Protein AF-A0A2Z6NQW3-F1 (afdb_monomer_lite)

pLDDT: mean 78.88, std 21.69, range [36.53, 98.81]

Radius of gyration: 33.3 Å; chains: 1; bounding box: 117×79×66 Å

Secondary structure (DSSP, 8-state):
---------------TTSSSSSSSSS-----------------BSS-HHHHHHHHHHHHHHHHHHHHHHHHHHTT--HHHHHHHHHHHHHHHHHHHHHHHHHHHHH-TT--SS--S-HHHHHHHHHHHHHHHHHHHHHHTTTSHHHHHHHHHHHHHHHHHHHHHHHB-GGG------SS-----TTS-HHHHHHHT-TTPPPS----TT---

Structure (mmCIF, N/CA/C/O backbone):
data_AF-A0A2Z6NQW3-F1
#
_entry.id   AF-A0A2Z6NQW3-F1
#
loop_
_atom_site.group_PDB
_atom_site.id
_atom_site.type_symbol
_atom_site.label_atom_id
_atom_site.label_alt_id
_atom_site.label_comp_id
_atom_site.label_asym_id
_atom_site.label_entity_id
_atom_site.label_seq_id
_atom_site.pdbx_PDB_ins_code
_atom_site.Cartn_x
_atom_site.Cartn_y
_atom_site.Cartn_z
_atom_site.occupancy
_atom_site.B_iso_or_equiv
_atom_site.auth_seq_id
_atom_site.auth_comp_id
_atom_site.auth_asym_id
_atom_site.auth_atom_id
_atom_site.pdbx_PDB_model_num
ATOM 1 N N . MET A 1 1 ? 101.338 38.249 -39.109 1.00 39.50 1 MET A N 1
ATOM 2 C CA . MET A 1 1 ? 100.154 39.108 -39.312 1.00 39.50 1 MET A CA 1
ATOM 3 C C . MET A 1 1 ? 99.070 38.614 -38.381 1.00 39.50 1 MET A C 1
ATOM 5 O O . MET A 1 1 ? 98.662 37.468 -38.498 1.00 39.50 1 MET A O 1
ATOM 9 N N . ALA A 1 2 ? 98.713 39.435 -37.397 1.00 37.69 2 ALA A N 1
ATOM 10 C CA . ALA A 1 2 ? 97.566 39.197 -36.535 1.00 37.69 2 ALA A CA 1
ATOM 11 C C . ALA A 1 2 ? 96.282 39.227 -37.370 1.00 37.69 2 ALA A C 1
ATOM 13 O O . ALA A 1 2 ? 96.220 40.013 -38.308 1.00 37.69 2 ALA A O 1
ATOM 14 N N . LEU A 1 3 ? 95.271 38.448 -36.985 1.00 39.16 3 LEU A N 1
ATOM 15 C CA . LEU A 1 3 ? 93.920 38.967 -36.788 1.00 39.16 3 LEU A CA 1
ATOM 16 C C . LEU A 1 3 ? 93.150 38.055 -35.821 1.00 39.16 3 LEU A C 1
ATOM 18 O O . LEU A 1 3 ? 93.345 36.846 -35.751 1.00 39.16 3 LEU A O 1
ATOM 22 N N . TYR A 1 4 ? 92.357 38.737 -35.013 1.00 37.25 4 TYR A N 1
ATOM 23 C CA . TYR A 1 4 ? 91.774 38.387 -33.726 1.00 37.25 4 TYR A CA 1
ATOM 24 C C . TYR A 1 4 ? 90.307 37.962 -33.881 1.00 37.25 4 TYR A C 1
ATOM 26 O O . TYR A 1 4 ? 89.645 38.478 -34.779 1.00 37.25 4 TYR A O 1
ATOM 34 N N . SER A 1 5 ? 89.803 37.149 -32.938 1.00 37.06 5 SER A N 1
ATOM 35 C CA . SER A 1 5 ? 88.387 36.952 -32.519 1.00 37.06 5 SER A CA 1
ATOM 36 C C . SER A 1 5 ? 87.939 35.493 -32.587 1.00 37.06 5 SER A C 1
ATOM 38 O O . SER A 1 5 ? 88.302 34.784 -33.511 1.00 37.06 5 SER A O 1
ATOM 40 N N . LYS A 1 6 ? 87.059 34.975 -31.729 1.00 42.41 6 LYS A N 1
ATOM 41 C CA . LYS A 1 6 ? 86.451 35.393 -30.454 1.00 42.41 6 LYS A CA 1
ATOM 42 C C . LYS A 1 6 ? 85.709 34.140 -29.957 1.00 42.41 6 LYS A C 1
ATOM 44 O O . LYS A 1 6 ? 85.316 33.290 -30.752 1.00 42.41 6 LYS A O 1
ATOM 49 N N . THR A 1 7 ? 85.579 34.003 -28.648 1.00 44.12 7 THR A N 1
ATOM 50 C CA . THR A 1 7 ? 85.012 32.849 -27.943 1.00 44.12 7 THR A CA 1
ATOM 51 C C . THR A 1 7 ? 83.519 32.597 -28.208 1.00 44.12 7 THR A C 1
ATOM 53 O O . THR A 1 7 ? 82.749 33.508 -28.507 1.00 44.12 7 THR A O 1
ATOM 56 N N . GLN A 1 8 ? 83.159 31.316 -28.065 1.00 44.66 8 GLN A N 1
ATOM 57 C CA . GLN A 1 8 ? 81.844 30.665 -28.174 1.00 44.66 8 GLN A CA 1
ATOM 58 C C . GLN A 1 8 ? 80.723 31.289 -27.323 1.00 44.66 8 GLN A C 1
ATOM 60 O O . GLN A 1 8 ? 80.970 31.674 -26.178 1.00 44.66 8 GLN A O 1
ATOM 65 N N . PRO A 1 9 ? 79.465 31.170 -27.785 1.00 41.28 9 PRO A N 1
ATOM 66 C CA . PRO A 1 9 ? 78.344 30.874 -26.907 1.00 41.28 9 PRO A CA 1
ATOM 67 C C . PRO A 1 9 ? 77.725 29.497 -27.200 1.00 41.28 9 PRO A C 1
ATOM 69 O O . PRO A 1 9 ? 77.397 29.130 -28.325 1.00 41.28 9 PRO A O 1
ATOM 72 N N . TYR A 1 10 ? 77.544 28.765 -26.109 1.00 43.66 10 TYR A N 1
ATOM 73 C CA . TYR A 1 10 ? 76.814 27.516 -25.959 1.00 43.66 10 TYR A CA 1
ATOM 74 C C . TYR A 1 10 ? 75.351 27.632 -26.403 1.00 43.66 10 TYR A C 1
ATOM 76 O O . TYR A 1 10 ? 74.613 28.474 -25.895 1.00 43.66 10 TYR A O 1
ATOM 84 N N . THR A 1 11 ? 74.901 26.718 -27.264 1.00 39.41 11 THR A N 1
ATOM 85 C CA . THR A 1 11 ? 73.477 26.390 -27.419 1.00 39.41 11 THR A CA 1
ATOM 86 C C . THR A 1 11 ? 73.321 24.870 -27.480 1.00 39.41 11 THR A C 1
ATOM 88 O O . THR A 1 11 ? 73.807 24.205 -28.390 1.00 39.41 11 THR A O 1
ATOM 91 N N . LYS A 1 12 ? 72.678 24.288 -26.461 1.00 48.16 12 LYS A N 1
ATOM 92 C CA . LYS A 1 12 ? 72.208 22.899 -26.496 1.00 48.16 12 LYS A CA 1
ATOM 93 C C . LYS A 1 12 ? 70.953 22.848 -27.358 1.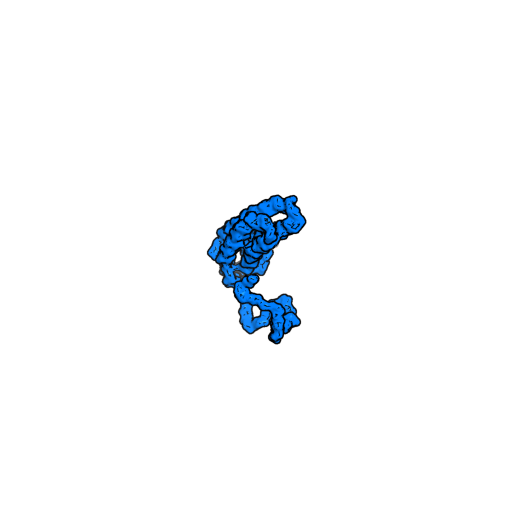00 48.16 12 LYS A C 1
ATOM 95 O O . LYS A 1 12 ? 69.878 23.228 -26.901 1.00 48.16 12 LYS A O 1
ATOM 100 N N . THR A 1 13 ? 71.072 22.353 -28.581 1.00 43.12 13 THR A N 1
ATOM 101 C CA . THR A 1 13 ? 69.914 21.970 -29.391 1.00 43.12 13 THR A CA 1
ATOM 102 C C . THR A 1 13 ? 69.449 20.591 -28.921 1.00 43.12 13 THR A C 1
ATOM 104 O O . THR A 1 13 ? 69.896 19.560 -29.414 1.00 43.12 13 THR A O 1
ATOM 107 N N . LEU A 1 14 ? 68.599 20.570 -27.892 1.00 46.56 14 LEU A N 1
ATOM 108 C CA . LEU A 1 14 ? 67.844 19.384 -27.498 1.00 46.56 14 LEU A CA 1
ATOM 109 C C . LEU A 1 14 ? 66.765 19.178 -28.566 1.00 46.56 14 LEU A C 1
ATOM 111 O O . LEU A 1 14 ? 65.806 19.941 -28.637 1.00 46.56 14 LEU A O 1
ATOM 115 N N . THR A 1 15 ? 66.961 18.212 -29.457 1.00 42.28 15 THR A N 1
ATOM 116 C CA . THR A 1 15 ? 66.017 17.901 -30.533 1.00 42.28 15 THR A CA 1
ATOM 117 C C . THR A 1 15 ? 64.736 17.297 -29.952 1.00 42.28 15 THR A C 1
ATOM 119 O O . THR A 1 15 ? 64.654 16.122 -29.607 1.00 42.28 15 THR A O 1
ATOM 122 N N . ILE A 1 16 ? 63.723 18.157 -29.830 1.00 54.91 16 ILE A N 1
ATOM 123 C CA . ILE A 1 16 ? 62.328 17.873 -29.471 1.00 54.91 16 ILE A CA 1
ATOM 124 C C . ILE A 1 16 ? 61.658 17.157 -30.654 1.00 54.91 16 ILE A C 1
ATOM 126 O O . ILE A 1 16 ? 60.849 17.733 -31.373 1.00 54.91 16 ILE A O 1
ATOM 130 N N . THR A 1 17 ? 62.035 15.909 -30.925 1.00 46.34 17 THR A N 1
ATOM 131 C CA . THR A 1 17 ? 61.397 15.117 -31.997 1.00 46.34 17 THR A CA 1
ATOM 132 C C . THR A 1 17 ? 61.027 13.695 -31.592 1.00 46.34 17 THR A C 1
ATOM 134 O O . THR A 1 17 ? 60.381 12.999 -32.366 1.00 46.34 17 THR A O 1
ATOM 137 N N . THR A 1 18 ? 61.316 13.271 -30.359 1.00 47.34 18 THR A N 1
ATOM 138 C CA . THR A 1 18 ? 60.978 11.918 -29.876 1.00 47.34 18 THR A CA 1
ATOM 139 C C . THR A 1 18 ? 59.827 11.858 -28.868 1.00 47.34 18 THR A C 1
ATOM 141 O O . THR A 1 18 ? 59.378 10.764 -28.546 1.00 47.34 18 THR A O 1
ATOM 144 N N . PHE A 1 19 ? 59.270 12.991 -28.421 1.00 47.38 19 PHE A N 1
ATOM 145 C CA . PHE A 1 19 ? 58.151 13.001 -27.458 1.00 47.38 19 PHE A CA 1
ATOM 146 C C . PHE A 1 19 ? 56.749 13.100 -28.083 1.00 47.38 19 PHE A C 1
ATOM 148 O O . PHE A 1 19 ? 55.759 12.838 -27.407 1.00 47.38 19 PHE A O 1
ATOM 155 N N . ILE A 1 20 ? 56.638 13.434 -29.374 1.00 48.94 20 ILE A N 1
ATOM 156 C CA . ILE A 1 20 ? 55.329 13.607 -30.036 1.00 48.94 20 ILE A CA 1
ATOM 157 C C . ILE A 1 20 ? 54.781 12.281 -30.589 1.00 48.94 20 ILE A C 1
ATOM 159 O O . ILE A 1 20 ? 53.571 12.114 -30.700 1.00 48.94 20 ILE A O 1
ATOM 163 N N . PHE A 1 21 ? 55.631 11.282 -30.845 1.00 45.19 21 PHE A N 1
ATOM 164 C CA . PHE A 1 21 ? 55.171 9.993 -31.378 1.00 45.19 21 PHE A CA 1
ATOM 165 C C . PHE A 1 21 ? 54.605 9.038 -30.311 1.00 45.19 21 PHE A C 1
ATOM 167 O O . PHE A 1 21 ? 53.864 8.121 -30.649 1.00 45.19 21 PHE A O 1
ATOM 174 N N . PHE A 1 22 ? 54.893 9.266 -29.023 1.00 44.84 22 PHE A N 1
ATOM 175 C CA . PHE A 1 22 ? 54.338 8.455 -27.929 1.00 44.84 22 PHE A CA 1
ATOM 176 C C . PHE A 1 22 ? 52.964 8.955 -27.443 1.00 44.84 22 PHE A C 1
ATOM 178 O O . PHE A 1 22 ? 52.187 8.183 -26.894 1.00 44.84 22 PHE A O 1
ATOM 185 N N . PHE A 1 23 ? 52.611 10.219 -27.709 1.00 48.16 23 PHE A N 1
ATOM 186 C CA . PHE A 1 23 ? 51.296 10.777 -27.357 1.00 48.16 23 PHE A CA 1
ATOM 187 C C . PHE A 1 23 ? 50.220 10.615 -28.446 1.00 48.16 23 PHE A C 1
ATOM 189 O O . PHE A 1 23 ? 49.051 10.872 -28.181 1.00 48.16 23 PHE A O 1
ATOM 196 N N . LEU A 1 24 ? 50.580 10.137 -29.643 1.00 43.44 24 LEU A N 1
ATOM 197 C CA . LEU A 1 24 ? 49.651 9.894 -30.760 1.00 43.44 24 LEU A CA 1
ATOM 198 C C . LEU A 1 24 ? 49.177 8.432 -30.885 1.00 43.44 24 LEU A C 1
ATOM 200 O O . LEU A 1 24 ? 48.403 8.119 -31.783 1.00 43.44 24 LEU A O 1
ATOM 204 N N . LEU A 1 25 ? 49.592 7.546 -29.972 1.00 43.53 25 LEU A N 1
ATOM 205 C CA . LEU A 1 25 ? 49.109 6.156 -29.880 1.00 43.53 25 LEU A CA 1
ATOM 206 C C . LEU A 1 25 ? 48.152 5.911 -28.696 1.00 43.53 25 LEU A C 1
ATOM 208 O O . LEU A 1 25 ? 47.677 4.794 -28.519 1.00 43.53 25 LEU A O 1
ATOM 212 N N . LEU A 1 26 ? 47.819 6.949 -27.918 1.00 45.12 26 LEU A N 1
ATOM 213 C CA . LEU A 1 26 ? 46.816 6.894 -26.838 1.00 45.12 26 LEU A CA 1
ATOM 214 C C . LEU A 1 26 ? 45.443 7.460 -27.246 1.00 45.12 26 LEU A C 1
ATOM 216 O O . LEU A 1 26 ? 44.551 7.583 -26.412 1.00 45.12 26 LEU A O 1
ATOM 220 N N . THR A 1 27 ? 45.240 7.760 -28.530 1.00 47.19 27 THR A N 1
ATOM 221 C CA . THR A 1 27 ? 43.946 8.177 -29.091 1.00 47.19 27 THR A CA 1
ATOM 222 C C . THR A 1 27 ? 43.501 7.253 -30.225 1.00 47.19 27 THR A C 1
ATOM 224 O O . THR A 1 27 ? 43.091 7.701 -31.292 1.00 47.19 27 THR A O 1
ATOM 227 N N . LEU A 1 28 ? 43.541 5.938 -29.996 1.00 41.50 28 LEU A N 1
ATOM 228 C CA . LEU A 1 28 ? 42.576 5.058 -30.654 1.00 41.50 28 LEU A CA 1
ATOM 229 C C . LEU A 1 28 ? 41.349 4.983 -29.741 1.00 41.50 28 LEU A C 1
ATOM 231 O O . LEU A 1 28 ? 41.500 4.545 -28.598 1.00 41.50 28 LEU A O 1
ATOM 235 N N . PRO A 1 29 ? 40.139 5.358 -30.196 1.00 43.84 29 PRO A N 1
ATOM 236 C CA . PRO A 1 29 ? 38.944 4.914 -29.509 1.00 43.84 29 PRO A CA 1
ATOM 237 C C . PRO A 1 29 ? 38.915 3.396 -29.679 1.00 43.84 29 PRO A C 1
ATOM 239 O O . PRO A 1 29 ? 38.583 2.873 -30.742 1.00 43.84 29 PRO A O 1
ATOM 242 N N . HIS A 1 30 ? 39.329 2.671 -28.643 1.00 36.53 30 HIS A N 1
ATOM 243 C CA . HIS A 1 30 ? 38.947 1.281 -28.510 1.00 36.53 30 HIS A CA 1
ATOM 244 C C . HIS A 1 30 ? 37.438 1.329 -28.297 1.00 36.53 30 HIS A C 1
ATOM 246 O O . HIS A 1 30 ? 36.961 1.590 -27.194 1.00 36.53 30 HIS A O 1
ATOM 252 N N . SER A 1 31 ? 36.679 1.189 -29.382 1.00 44.69 31 SER A N 1
ATOM 253 C CA . SER A 1 31 ? 35.266 0.865 -29.302 1.00 44.69 31 SER A CA 1
ATOM 254 C C . SER A 1 31 ? 35.181 -0.521 -28.677 1.00 44.69 31 SER A C 1
ATOM 256 O O . SER A 1 31 ? 35.042 -1.526 -29.364 1.00 44.69 31 SER A O 1
ATOM 258 N N . THR A 1 32 ? 35.287 -0.587 -27.351 1.00 39.28 32 THR A N 1
ATOM 259 C CA . THR A 1 32 ? 34.602 -1.624 -26.605 1.00 39.28 32 THR A CA 1
ATOM 260 C C . THR A 1 32 ? 33.132 -1.363 -26.871 1.00 39.28 32 THR A C 1
ATOM 262 O O . THR A 1 32 ? 32.502 -0.532 -26.217 1.00 39.28 32 THR A O 1
ATOM 265 N N . SER A 1 33 ? 32.586 -2.035 -27.880 1.00 45.84 33 SER A N 1
ATOM 266 C CA . SER A 1 33 ? 31.170 -2.346 -27.895 1.00 45.84 33 SER A CA 1
ATOM 267 C C . SER A 1 33 ? 30.927 -3.247 -26.687 1.00 45.84 33 SER A C 1
ATOM 269 O O . SER A 1 33 ? 30.849 -4.466 -26.800 1.00 45.84 33 SER A O 1
ATOM 271 N N . ALA A 1 34 ? 30.856 -2.639 -25.504 1.00 40.06 34 ALA A N 1
ATOM 272 C CA . ALA A 1 34 ? 29.947 -3.129 -24.503 1.00 40.06 34 ALA A CA 1
ATOM 273 C C . ALA A 1 34 ? 28.579 -2.911 -25.140 1.00 40.06 34 ALA A C 1
ATOM 275 O O . ALA A 1 34 ? 28.009 -1.825 -25.082 1.00 40.06 34 ALA A O 1
ATOM 276 N N . SER A 1 35 ? 28.095 -3.931 -25.838 1.00 40.09 35 SER A N 1
ATOM 277 C CA . SER A 1 35 ? 26.671 -4.162 -25.946 1.00 40.09 35 SER A CA 1
ATOM 278 C C . SER A 1 35 ? 26.173 -4.343 -24.513 1.00 40.09 35 SER A C 1
ATOM 280 O O . SER A 1 35 ? 26.015 -5.449 -24.012 1.00 40.09 35 SER A O 1
ATOM 282 N N . THR A 1 36 ? 25.985 -3.225 -23.805 1.00 37.84 36 THR A N 1
ATOM 283 C CA . THR A 1 36 ? 24.824 -3.120 -22.942 1.00 37.84 36 THR A CA 1
ATOM 284 C C . THR A 1 36 ? 23.674 -3.293 -23.909 1.00 37.84 36 THR A C 1
ATOM 286 O O . THR A 1 36 ? 23.357 -2.363 -24.655 1.00 37.84 36 THR A O 1
ATOM 289 N N . ASP A 1 37 ? 23.148 -4.511 -23.993 1.00 36.84 37 ASP A N 1
ATOM 290 C CA . ASP A 1 37 ? 21.843 -4.735 -24.582 1.00 36.84 37 ASP A CA 1
ATOM 291 C C . ASP A 1 37 ? 20.893 -3.827 -23.803 1.00 36.84 37 ASP A C 1
ATOM 293 O O . ASP A 1 37 ? 20.499 -4.090 -22.668 1.00 36.84 37 ASP A O 1
ATOM 297 N N . PHE A 1 38 ? 20.679 -2.645 -24.371 1.00 41.34 38 PHE A N 1
ATOM 298 C CA . PHE A 1 38 ? 19.868 -1.587 -23.819 1.00 41.34 38 PHE A CA 1
ATOM 299 C C . PHE A 1 38 ? 18.430 -2.040 -24.015 1.00 41.34 38 PHE A C 1
ATOM 301 O O . PHE A 1 38 ? 17.794 -1.730 -25.020 1.00 41.34 38 PHE A O 1
ATOM 308 N N . VAL A 1 39 ? 17.940 -2.850 -23.082 1.00 45.09 39 VAL A N 1
ATOM 309 C CA . VAL A 1 39 ? 16.511 -3.092 -22.943 1.00 45.09 39 VAL A CA 1
ATOM 310 C C . VAL A 1 39 ? 15.956 -1.878 -22.200 1.00 45.09 39 VAL A C 1
ATOM 312 O O . VAL A 1 39 ? 16.390 -1.615 -21.077 1.00 45.09 39 VAL A O 1
ATOM 315 N N . PRO A 1 40 ? 15.030 -1.101 -22.788 1.00 50.94 40 PRO A N 1
ATOM 316 C CA . PRO A 1 40 ? 14.326 -0.063 -22.051 1.00 50.94 40 PRO A CA 1
ATOM 317 C C . PRO A 1 40 ? 13.639 -0.718 -20.846 1.00 50.94 40 PRO A C 1
ATOM 319 O O . PRO A 1 40 ? 12.730 -1.528 -21.013 1.00 50.94 40 PRO A O 1
ATOM 322 N N . THR A 1 41 ? 14.086 -0.412 -19.627 1.00 57.53 41 THR A N 1
ATOM 323 C CA . THR A 1 41 ? 13.533 -0.923 -18.361 1.00 57.53 41 THR A CA 1
ATOM 324 C C . THR A 1 41 ? 12.202 -0.252 -18.033 1.00 57.53 41 THR A C 1
ATOM 326 O O . THR A 1 41 ? 11.998 0.301 -16.957 1.00 57.53 41 THR A O 1
ATOM 329 N N . THR A 1 42 ? 11.250 -0.289 -18.959 1.00 70.56 42 THR A N 1
ATOM 330 C CA . THR A 1 42 ? 9.882 0.131 -18.672 1.00 70.56 42 THR A CA 1
ATOM 331 C C . THR A 1 42 ? 9.069 -1.112 -18.358 1.00 70.56 42 THR A C 1
ATOM 333 O O . THR A 1 42 ? 8.280 -1.576 -19.173 1.00 70.56 42 THR A O 1
ATOM 336 N N . CYS A 1 43 ? 9.253 -1.650 -17.149 1.00 89.06 43 CYS A N 1
ATOM 337 C CA . CYS A 1 43 ? 8.285 -2.596 -16.587 1.00 89.06 43 CYS A CA 1
ATOM 338 C C . CYS A 1 43 ? 6.942 -1.916 -16.269 1.00 89.06 43 CYS A C 1
ATOM 340 O O . CYS A 1 43 ? 6.032 -2.567 -15.789 1.00 89.06 43 CYS A O 1
ATOM 342 N N . LEU A 1 44 ? 6.797 -0.612 -16.516 1.00 93.06 44 LEU A N 1
ATOM 343 C CA . LEU A 1 44 ? 5.537 0.107 -16.395 1.00 93.06 44 LEU A CA 1
ATOM 344 C C . LEU A 1 44 ? 4.837 0.193 -17.752 1.00 93.06 44 LEU A C 1
ATOM 346 O O . LEU A 1 44 ? 5.427 0.605 -18.749 1.00 93.06 44 LEU A O 1
ATOM 350 N N . ARG A 1 45 ? 3.539 -0.113 -17.762 1.00 94.12 45 ARG A N 1
ATOM 351 C CA . ARG A 1 45 ? 2.617 0.086 -18.896 1.00 94.12 45 ARG A CA 1
ATOM 352 C C . ARG A 1 45 ? 2.204 1.549 -19.078 1.00 94.12 45 ARG A C 1
ATOM 354 O O . ARG A 1 45 ? 1.531 1.891 -20.048 1.00 94.12 45 ARG A O 1
ATOM 361 N N . VAL A 1 46 ? 2.582 2.404 -18.135 1.00 94.31 46 VAL A N 1
ATOM 362 C CA . VAL A 1 46 ? 2.332 3.847 -18.119 1.00 94.31 46 VAL A CA 1
ATOM 363 C C . VAL A 1 46 ? 3.643 4.613 -17.956 1.00 94.31 46 VAL A C 1
ATOM 365 O O . VAL A 1 46 ? 4.684 4.025 -17.669 1.00 94.31 46 VAL A O 1
ATOM 368 N N . SER A 1 47 ? 3.612 5.940 -18.115 1.00 94.62 47 SER A N 1
ATOM 369 C CA . SER A 1 47 ? 4.784 6.756 -17.790 1.00 94.62 47 SER A CA 1
ATOM 370 C C . SER A 1 47 ? 5.069 6.724 -16.278 1.00 94.62 47 SER A C 1
ATOM 372 O O . SER A 1 47 ? 4.121 6.749 -15.487 1.00 94.62 47 SER A O 1
ATOM 374 N N . PRO A 1 48 ? 6.346 6.773 -15.847 1.00 94.06 48 PRO A N 1
ATOM 375 C CA . PRO A 1 48 ? 6.697 6.872 -14.428 1.00 94.06 48 PRO A CA 1
ATOM 376 C C . PRO A 1 48 ? 6.010 8.036 -13.706 1.00 94.06 48 PRO A C 1
ATOM 378 O O . PRO A 1 48 ? 5.618 7.914 -12.554 1.00 94.06 48 PRO A O 1
ATOM 381 N N . THR A 1 49 ? 5.798 9.161 -14.395 1.00 95.50 49 THR A N 1
ATOM 382 C CA . THR A 1 49 ? 5.075 10.315 -13.843 1.00 95.50 49 THR A CA 1
ATOM 383 C C . THR A 1 49 ? 3.627 9.984 -13.490 1.00 95.50 49 THR A C 1
ATOM 385 O O . THR A 1 49 ? 3.192 10.296 -12.388 1.00 95.50 49 THR A O 1
ATOM 388 N N . LYS A 1 50 ? 2.899 9.298 -14.382 1.00 96.88 50 LYS A N 1
ATOM 389 C CA . LYS A 1 50 ? 1.509 8.898 -14.141 1.00 96.88 50 LYS A CA 1
ATOM 390 C C . LYS A 1 50 ? 1.412 7.879 -13.003 1.00 96.88 50 LYS A C 1
ATOM 392 O O . LYS A 1 50 ? 0.509 7.979 -12.175 1.00 96.88 50 LYS A O 1
ATOM 397 N N . PHE A 1 51 ? 2.348 6.930 -12.957 1.00 97.31 51 PHE A N 1
ATOM 398 C CA . PHE A 1 51 ? 2.445 5.960 -11.867 1.00 97.31 51 PHE A CA 1
ATOM 399 C C . PHE A 1 51 ? 2.655 6.665 -10.517 1.00 97.31 51 PHE A C 1
ATOM 401 O O . PHE A 1 51 ? 1.930 6.409 -9.561 1.00 97.31 51 PHE A O 1
ATOM 408 N N . VAL A 1 52 ? 3.587 7.622 -10.457 1.00 97.94 52 VAL A N 1
ATOM 409 C CA . VAL A 1 52 ? 3.862 8.426 -9.254 1.00 97.94 52 VAL A CA 1
ATOM 410 C C . VAL A 1 52 ? 2.653 9.252 -8.825 1.00 97.94 52 VAL A C 1
ATOM 412 O O . VAL A 1 52 ? 2.341 9.293 -7.638 1.00 97.94 52 VAL A O 1
ATOM 415 N N . ASP A 1 53 ? 1.961 9.902 -9.758 1.00 98.38 53 ASP A N 1
ATOM 416 C CA . ASP A 1 53 ? 0.769 10.689 -9.429 1.00 98.38 53 ASP A CA 1
ATOM 417 C C . ASP A 1 53 ? -0.347 9.799 -8.856 1.00 98.38 53 ASP A C 1
ATOM 419 O O . ASP A 1 53 ? -0.976 10.161 -7.863 1.00 98.38 53 ASP A O 1
ATOM 423 N N . SER A 1 54 ? -0.515 8.594 -9.407 1.00 98.38 54 SER A N 1
ATOM 424 C CA . SER A 1 54 ? -1.467 7.596 -8.902 1.00 98.38 54 SER A CA 1
ATOM 425 C C . SER A 1 54 ? -1.058 7.064 -7.518 1.00 98.38 54 SER A C 1
ATOM 427 O O . SER A 1 54 ? -1.891 6.938 -6.626 1.00 98.38 54 SER A O 1
ATOM 429 N N . ALA A 1 55 ? 0.235 6.818 -7.281 1.00 98.56 55 ALA A N 1
ATOM 430 C CA . ALA A 1 55 ? 0.748 6.404 -5.972 1.00 98.56 55 ALA A CA 1
ATOM 431 C C . ALA A 1 55 ? 0.578 7.492 -4.894 1.00 98.56 55 ALA A C 1
ATOM 433 O O . ALA A 1 55 ? 0.236 7.184 -3.752 1.00 98.56 55 ALA A O 1
ATOM 434 N N . LYS A 1 56 ? 0.738 8.774 -5.249 1.00 98.75 56 LYS A N 1
ATOM 435 C CA . LYS A 1 56 ? 0.463 9.905 -4.343 1.00 98.75 56 LYS A CA 1
ATOM 436 C C . LYS A 1 56 ? -1.007 10.006 -3.951 1.00 98.75 56 LYS A C 1
ATOM 438 O O . LYS A 1 56 ? -1.305 10.410 -2.825 1.00 98.75 56 LYS A O 1
ATOM 443 N N . GLU A 1 57 ? -1.922 9.651 -4.851 1.00 98.69 57 GLU A N 1
ATOM 444 C CA . GLU A 1 57 ? -3.346 9.571 -4.518 1.00 98.69 57 GLU A CA 1
ATOM 445 C C . GLU A 1 57 ? -3.578 8.545 -3.401 1.00 98.69 57 GLU A C 1
ATOM 447 O O . GLU A 1 57 ? -4.256 8.854 -2.422 1.00 98.69 57 GLU A O 1
ATOM 452 N N . VAL A 1 58 ? -2.928 7.377 -3.480 1.00 98.81 58 VAL A N 1
ATOM 453 C CA . VAL A 1 58 ? -2.991 6.355 -2.424 1.00 98.81 58 VAL A CA 1
ATOM 454 C C . VAL A 1 58 ? -2.450 6.884 -1.095 1.00 98.81 58 VAL A C 1
ATOM 456 O O . VAL A 1 58 ? -3.140 6.774 -0.081 1.00 98.81 58 VAL A O 1
ATOM 459 N N . ILE A 1 59 ? -1.267 7.514 -1.094 1.00 98.75 59 ILE A N 1
ATOM 460 C CA . ILE A 1 59 ? -0.680 8.124 0.116 1.00 98.75 59 ILE A CA 1
ATOM 461 C C . ILE A 1 59 ? -1.637 9.150 0.730 1.00 98.75 59 ILE A C 1
ATOM 463 O O . ILE A 1 59 ? -1.873 9.127 1.932 1.00 98.75 59 ILE A O 1
ATOM 467 N N . THR A 1 60 ? -2.266 9.994 -0.089 1.00 98.69 60 THR A N 1
ATOM 468 C CA . THR A 1 60 ? -3.228 10.998 0.394 1.00 98.69 60 THR A CA 1
ATOM 469 C C . THR A 1 60 ? -4.407 10.351 1.127 1.00 98.69 60 THR A C 1
ATOM 471 O O . THR A 1 60 ? -4.916 10.899 2.107 1.00 98.69 60 THR A O 1
ATOM 474 N N . VAL A 1 61 ? -4.886 9.195 0.656 1.00 98.62 61 VAL A N 1
ATOM 475 C CA . VAL A 1 61 ? -5.954 8.458 1.346 1.00 98.62 61 VAL A CA 1
ATOM 476 C C . VAL A 1 61 ? -5.429 7.828 2.639 1.00 98.62 61 VAL A C 1
ATOM 478 O O . VAL A 1 61 ? -6.093 7.961 3.667 1.00 98.62 61 VAL A O 1
ATOM 481 N N . LEU A 1 62 ? -4.237 7.219 2.620 1.00 98.75 62 LEU A N 1
ATOM 482 C CA . LEU A 1 62 ? -3.587 6.664 3.815 1.00 98.75 62 LEU A CA 1
ATOM 483 C C . LEU A 1 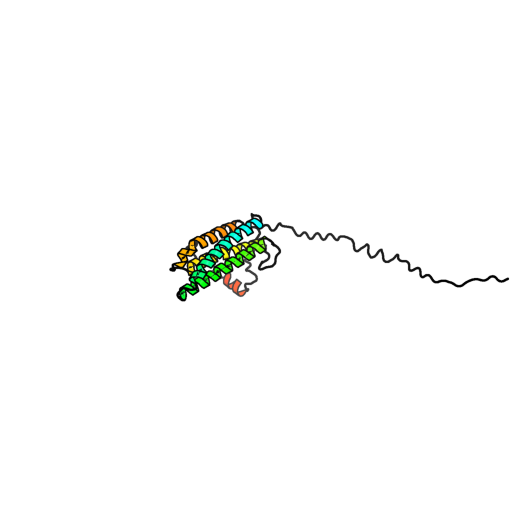62 ? -3.411 7.726 4.911 1.00 98.75 62 LEU A C 1
ATOM 485 O O . LEU A 1 62 ? -3.838 7.506 6.040 1.00 98.75 62 LEU A O 1
ATOM 489 N N . GLU A 1 63 ? -2.898 8.912 4.577 1.00 98.44 63 GLU A N 1
ATOM 490 C CA . GLU A 1 63 ? -2.717 10.031 5.515 1.00 98.44 63 GLU A CA 1
ATOM 491 C C . GLU A 1 63 ? -4.031 10.456 6.185 1.00 98.44 63 GLU A C 1
ATOM 493 O O . GLU A 1 63 ? -4.074 10.723 7.391 1.00 98.44 63 GLU A O 1
ATOM 498 N N . ARG A 1 64 ? -5.136 10.486 5.426 1.00 98.12 64 ARG A N 1
ATOM 499 C CA . ARG A 1 64 ? -6.466 10.788 5.979 1.00 98.12 64 ARG A CA 1
ATOM 500 C C . ARG A 1 64 ? -6.903 9.728 6.982 1.00 98.12 64 ARG A C 1
ATOM 502 O O . ARG A 1 64 ? -7.413 10.082 8.044 1.00 98.12 64 ARG A O 1
ATOM 509 N N . VAL A 1 65 ? -6.706 8.449 6.667 1.00 97.94 65 VAL A N 1
ATOM 510 C CA . VAL A 1 65 ? -7.060 7.350 7.575 1.00 97.94 65 VAL A CA 1
ATOM 511 C C . VAL A 1 65 ? -6.198 7.384 8.836 1.00 97.94 65 VAL A C 1
ATOM 513 O O . VAL A 1 65 ? -6.737 7.346 9.941 1.00 97.94 65 VAL A O 1
ATOM 516 N N . THR A 1 66 ? -4.885 7.555 8.690 1.00 97.38 66 THR A N 1
ATOM 517 C CA . THR A 1 66 ? -3.935 7.726 9.799 1.00 97.38 66 THR A CA 1
ATOM 518 C C . THR A 1 66 ? -4.345 8.878 10.720 1.00 97.38 66 THR A C 1
ATOM 520 O O . THR A 1 66 ? -4.322 8.734 11.946 1.00 97.38 66 THR A O 1
ATOM 523 N N . SER A 1 67 ? -4.799 10.004 10.159 1.00 96.31 67 SER A N 1
ATOM 524 C CA . SER A 1 67 ? -5.303 11.144 10.936 1.00 96.31 67 SER A CA 1
ATOM 525 C C . SER A 1 67 ? -6.562 10.802 11.740 1.00 96.31 67 SER A C 1
ATOM 527 O O . SER A 1 67 ? -6.644 11.147 12.921 1.00 96.31 67 SER A O 1
ATOM 529 N N . ILE A 1 68 ? -7.514 10.078 11.140 1.00 94.38 68 ILE A N 1
ATOM 530 C CA . ILE A 1 68 ? -8.724 9.602 11.828 1.00 94.38 68 ILE A CA 1
ATOM 531 C C . ILE A 1 68 ? -8.334 8.688 12.996 1.00 94.38 68 ILE A C 1
ATOM 533 O O . ILE A 1 68 ? -8.744 8.936 14.128 1.00 94.38 68 ILE A O 1
ATOM 537 N N . LEU A 1 69 ? -7.507 7.671 12.743 1.00 94.50 69 LEU A N 1
ATOM 538 C CA . LEU A 1 69 ? -7.067 6.687 13.738 1.00 94.50 69 LEU A CA 1
ATOM 539 C C . LEU A 1 69 ? -6.320 7.326 14.913 1.00 94.50 69 LEU A C 1
ATOM 541 O O . LEU A 1 69 ? -6.603 7.017 16.073 1.00 94.50 69 LEU A O 1
ATOM 545 N N . SER A 1 70 ? -5.430 8.278 14.628 1.00 92.56 70 SER A N 1
ATOM 546 C CA . SER A 1 70 ? -4.684 9.022 15.651 1.00 92.56 70 SER A CA 1
ATOM 547 C C . SER A 1 70 ? -5.607 9.786 16.607 1.00 92.56 70 SER A C 1
ATOM 549 O O . SER A 1 70 ? -5.308 9.908 17.794 1.00 92.56 70 SER A O 1
ATOM 551 N N . GLY A 1 71 ? -6.768 10.248 16.127 1.00 88.69 71 GLY A N 1
ATOM 552 C CA . GLY A 1 71 ? -7.788 10.881 16.966 1.00 88.69 71 GLY A CA 1
ATOM 553 C C . GLY A 1 71 ? -8.415 9.934 17.996 1.00 88.69 71 GLY A C 1
ATOM 554 O O . GLY A 1 71 ? -8.824 10.383 19.065 1.00 88.69 71 GLY A O 1
ATOM 555 N N . PHE A 1 72 ? -8.456 8.628 17.716 1.00 84.19 72 PHE A N 1
ATOM 556 C CA . PHE A 1 72 ? -9.024 7.608 18.606 1.00 84.19 72 PHE A CA 1
ATOM 557 C C . PHE A 1 72 ? -7.994 6.963 19.536 1.00 84.19 72 PHE A C 1
ATOM 559 O O . PHE A 1 72 ? -8.373 6.460 20.596 1.00 84.19 72 PHE A O 1
ATOM 566 N N . HIS A 1 73 ? -6.704 7.022 19.190 1.00 71.12 73 HIS A N 1
ATOM 567 C CA . HIS A 1 73 ? -5.616 6.470 20.003 1.00 71.12 73 HIS A CA 1
ATOM 568 C C . HIS A 1 73 ? -5.606 7.023 21.446 1.00 71.12 73 HIS A C 1
ATOM 570 O O . HIS A 1 73 ? -5.245 6.311 22.379 1.00 71.12 73 HIS A O 1
ATOM 576 N N .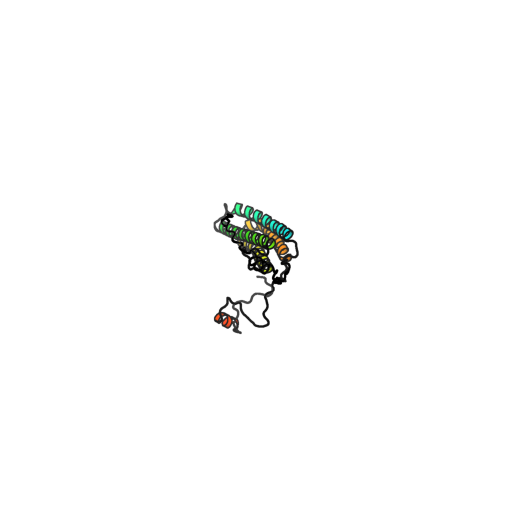 ILE A 1 74 ? -6.085 8.259 21.646 1.00 65.69 74 ILE A N 1
ATOM 577 C CA . ILE A 1 74 ? -6.105 8.961 22.943 1.00 65.69 74 ILE A CA 1
ATOM 578 C C . ILE A 1 74 ? -7.254 8.506 23.870 1.00 65.69 74 ILE A C 1
ATOM 580 O O . ILE A 1 74 ? -7.168 8.678 25.084 1.00 65.69 74 ILE A O 1
ATOM 584 N N . PHE A 1 75 ? -8.326 7.907 23.336 1.00 62.97 75 PHE A N 1
ATOM 585 C CA . PHE A 1 75 ? -9.573 7.664 24.086 1.00 62.97 75 PHE A CA 1
ATOM 586 C C . PHE A 1 75 ? -9.927 6.178 24.278 1.00 62.97 75 PHE A C 1
ATOM 588 O O . PHE A 1 75 ? -10.977 5.866 24.841 1.00 62.97 75 PHE A O 1
ATOM 595 N N . GLY A 1 76 ? -9.088 5.253 23.803 1.00 61.00 76 GLY A N 1
ATOM 596 C CA . GLY A 1 76 ? -9.362 3.814 23.843 1.00 61.00 76 GLY A CA 1
ATOM 597 C C . GLY A 1 76 ? -8.989 3.124 25.163 1.00 61.00 76 GLY A C 1
ATOM 598 O O . GLY A 1 76 ? -8.039 3.508 25.842 1.00 61.00 76 GLY A O 1
ATOM 599 N N . HIS A 1 77 ? -9.694 2.035 25.495 1.00 69.12 77 HIS A N 1
ATOM 600 C CA . HIS A 1 77 ? -9.168 1.011 26.411 1.00 69.12 77 HIS A CA 1
ATOM 601 C C . HIS A 1 77 ? -7.870 0.416 25.832 1.00 69.12 77 HIS A C 1
ATOM 603 O O . HIS A 1 77 ? -7.660 0.476 24.620 1.00 69.12 77 HIS A O 1
ATOM 609 N N . SER A 1 78 ? -7.016 -0.189 26.665 1.00 79.12 78 SER A N 1
ATOM 610 C CA . SER A 1 78 ? -5.686 -0.664 26.239 1.00 79.12 78 SER A CA 1
ATOM 611 C C . SER A 1 78 ? -5.715 -1.562 24.996 1.00 79.12 78 SER A C 1
ATOM 613 O O . SER A 1 78 ? -4.862 -1.418 24.131 1.00 79.12 78 SER A O 1
ATOM 615 N N . SER A 1 79 ? -6.724 -2.428 24.847 1.00 84.94 79 SER A N 1
ATOM 616 C CA . SER A 1 79 ? -6.867 -3.287 23.663 1.00 84.94 79 SER A CA 1
ATOM 617 C C . SER A 1 79 ? -7.162 -2.512 22.375 1.00 84.94 79 SER A C 1
ATOM 619 O O . SER A 1 79 ? -6.548 -2.787 21.351 1.00 84.94 79 SER A O 1
ATOM 621 N N . LEU A 1 80 ? -8.063 -1.525 22.420 1.00 90.19 80 LEU A N 1
ATOM 622 C CA . LEU A 1 80 ? -8.380 -0.682 21.263 1.00 90.19 80 LEU A CA 1
ATOM 623 C C . LEU A 1 80 ? -7.196 0.220 20.898 1.00 90.19 80 LEU A C 1
ATOM 625 O O . LEU A 1 80 ? -6.913 0.409 19.722 1.00 90.19 80 LEU A O 1
ATOM 629 N N . SER A 1 81 ? -6.500 0.764 21.899 1.00 91.12 81 SER A N 1
ATOM 630 C CA . SER A 1 81 ? -5.306 1.585 21.677 1.00 91.12 81 SER A CA 1
ATOM 631 C C . SER A 1 81 ? -4.197 0.788 20.980 1.00 91.12 81 SER A C 1
ATOM 633 O O . SER A 1 81 ? -3.624 1.288 20.014 1.00 91.12 81 SER A O 1
ATOM 635 N N . ASN A 1 82 ? -3.973 -0.467 21.394 1.00 92.31 82 ASN A N 1
ATOM 636 C CA . ASN A 1 82 ? -3.022 -1.372 20.745 1.00 92.31 82 ASN A CA 1
ATOM 637 C C . ASN A 1 82 ? -3.432 -1.680 19.299 1.00 92.31 82 ASN A C 1
ATOM 639 O O . ASN A 1 82 ? -2.637 -1.454 18.400 1.00 92.31 82 ASN A O 1
ATOM 643 N N . ALA A 1 83 ? -4.685 -2.080 19.054 1.00 94.62 83 ALA A N 1
ATOM 644 C CA . ALA A 1 83 ? -5.165 -2.355 17.695 1.00 94.62 83 ALA A CA 1
ATOM 645 C C . ALA A 1 83 ? -5.051 -1.132 16.762 1.00 94.62 83 ALA A C 1
ATOM 647 O O . ALA A 1 83 ? -4.721 -1.260 15.585 1.00 94.62 83 ALA A O 1
ATOM 648 N N . ILE A 1 84 ? -5.295 0.074 17.290 1.00 95.94 84 ILE A N 1
ATOM 649 C CA . ILE A 1 84 ? -5.074 1.324 16.554 1.00 95.94 84 ILE A CA 1
ATOM 650 C C . ILE A 1 84 ? -3.582 1.545 16.285 1.00 95.94 84 ILE A C 1
ATOM 652 O O . ILE A 1 84 ? -3.236 1.942 15.178 1.00 95.94 84 ILE A O 1
ATOM 656 N N . SER A 1 85 ? -2.709 1.303 17.267 1.00 95.62 85 SER A N 1
ATOM 657 C CA . SER A 1 85 ? -1.255 1.425 17.106 1.00 95.62 85 SER A CA 1
ATOM 658 C C . SER A 1 85 ? -0.727 0.474 16.032 1.00 95.62 85 SER A C 1
ATOM 660 O O . SER A 1 85 ? -0.007 0.916 15.142 1.00 95.62 85 SER A O 1
ATOM 662 N N . ASP A 1 86 ? -1.146 -0.791 16.071 1.00 96.50 86 ASP A N 1
ATOM 663 C CA . ASP A 1 86 ? -0.773 -1.808 15.085 1.00 96.50 86 ASP A CA 1
ATOM 664 C C . ASP A 1 86 ? -1.256 -1.400 13.685 1.00 96.50 86 ASP A C 1
ATOM 666 O O . ASP A 1 86 ? -0.516 -1.482 12.707 1.00 96.50 86 ASP A O 1
ATOM 670 N N . CYS A 1 87 ? -2.488 -0.884 13.576 1.00 97.94 87 CYS A N 1
ATOM 671 C CA . CYS A 1 87 ? -2.979 -0.365 12.304 1.00 97.94 87 CYS A CA 1
ATOM 672 C C . CYS A 1 87 ? -2.146 0.829 11.807 1.00 97.94 87 CYS A C 1
ATOM 674 O O . CYS A 1 87 ? -1.797 0.875 10.630 1.00 97.94 87 CYS A O 1
ATOM 676 N N . LEU A 1 88 ? -1.806 1.790 12.672 1.00 97.94 88 LEU A N 1
ATOM 677 C CA . LEU A 1 88 ? -0.984 2.941 12.290 1.00 97.94 88 LEU A CA 1
ATOM 678 C C . LEU A 1 88 ? 0.386 2.502 11.749 1.00 97.94 88 LEU A C 1
ATOM 680 O O . LEU A 1 88 ? 0.816 3.036 10.729 1.00 97.94 88 LEU A O 1
ATOM 684 N N . GLU A 1 89 ? 1.022 1.503 12.365 1.00 98.19 89 GLU A N 1
ATOM 685 C CA . GLU A 1 89 ? 2.286 0.925 11.887 1.00 98.19 89 GLU A CA 1
ATOM 686 C C . GLU A 1 89 ? 2.138 0.278 10.498 1.00 98.19 89 GLU A C 1
ATOM 688 O O . GLU A 1 89 ? 2.954 0.512 9.606 1.00 98.19 89 GLU A O 1
ATOM 693 N N . LEU A 1 90 ? 1.054 -0.468 10.260 1.00 98.69 90 LEU A N 1
ATOM 694 C CA . LEU A 1 90 ? 0.770 -1.070 8.950 1.00 98.69 90 LEU A CA 1
ATOM 695 C C . LEU A 1 90 ? 0.554 -0.015 7.848 1.00 98.69 90 LEU A C 1
ATOM 697 O O . LEU A 1 90 ? 1.016 -0.185 6.712 1.00 98.69 90 LEU A O 1
ATOM 701 N N . LEU A 1 91 ? -0.150 1.079 8.151 1.00 98.62 91 LEU A N 1
ATOM 702 C CA . LEU A 1 91 ? -0.391 2.162 7.188 1.00 98.62 91 LEU A CA 1
ATOM 703 C C . LEU A 1 91 ? 0.868 3.008 6.933 1.00 98.62 91 LEU A C 1
ATOM 705 O O . LEU A 1 91 ? 1.078 3.467 5.806 1.00 98.62 91 LEU A O 1
ATOM 709 N N . ASP A 1 92 ? 1.722 3.179 7.940 1.00 98.50 92 ASP A N 1
ATOM 710 C CA . ASP A 1 92 ? 3.025 3.833 7.794 1.00 98.50 92 ASP A CA 1
ATOM 711 C C . ASP A 1 92 ? 3.953 3.007 6.893 1.00 98.50 92 ASP A C 1
ATOM 713 O O . ASP A 1 92 ? 4.433 3.499 5.871 1.00 98.50 92 ASP A O 1
ATOM 717 N N . MET A 1 93 ? 4.056 1.699 7.150 1.00 98.44 93 MET A N 1
ATOM 718 C CA . MET A 1 93 ? 4.803 0.767 6.302 1.00 98.44 93 MET A CA 1
ATOM 719 C C . MET A 1 93 ? 4.302 0.776 4.847 1.00 98.44 93 MET A C 1
ATOM 721 O O . MET A 1 93 ? 5.090 0.727 3.900 1.00 98.44 93 MET A O 1
ATOM 725 N N . SER A 1 94 ? 2.986 0.894 4.650 1.00 98.81 94 SER A N 1
ATOM 726 C CA . SER A 1 94 ? 2.389 1.047 3.316 1.00 98.81 94 SER A CA 1
ATOM 727 C C . SER A 1 94 ? 2.850 2.336 2.621 1.00 98.81 94 SER A C 1
ATOM 729 O O . SER A 1 94 ? 3.127 2.343 1.421 1.00 98.81 94 SER A O 1
ATOM 731 N N . SER A 1 95 ? 2.970 3.432 3.369 1.00 98.69 95 SER A N 1
ATOM 732 C CA . SER A 1 95 ? 3.444 4.720 2.849 1.00 98.69 95 SER A CA 1
ATOM 733 C C . SER A 1 95 ? 4.929 4.671 2.467 1.00 98.69 95 SER A C 1
ATOM 735 O O . SER A 1 95 ? 5.319 5.214 1.426 1.00 98.69 95 SER A O 1
ATOM 737 N N . GLU A 1 96 ? 5.758 3.961 3.237 1.00 98.12 96 GLU A N 1
ATOM 738 C CA . GLU A 1 96 ? 7.166 3.713 2.897 1.00 98.12 96 GLU A CA 1
ATOM 739 C C . GLU A 1 96 ? 7.309 2.877 1.616 1.00 98.12 96 GLU A C 1
ATOM 741 O O . GLU A 1 96 ? 8.052 3.248 0.707 1.00 98.12 96 GLU A O 1
ATOM 746 N N . GLN A 1 97 ? 6.540 1.795 1.488 1.00 98.50 97 GLN A N 1
ATOM 747 C CA . GLN A 1 97 ? 6.538 0.919 0.309 1.00 98.50 97 GLN A CA 1
ATOM 748 C C . GLN A 1 97 ? 6.072 1.647 -0.963 1.00 98.50 97 GLN A C 1
ATOM 750 O O . GLN A 1 97 ? 6.646 1.458 -2.042 1.00 98.50 97 GLN A O 1
ATOM 755 N N . LEU A 1 98 ? 5.069 2.526 -0.852 1.00 98.56 98 LEU A N 1
ATOM 756 C CA . LEU A 1 98 ? 4.670 3.426 -1.940 1.00 98.56 98 LEU A CA 1
ATOM 757 C C . LEU A 1 98 ? 5.792 4.410 -2.287 1.00 98.56 98 LEU A C 1
ATOM 759 O O . LEU A 1 98 ? 6.050 4.655 -3.466 1.00 98.56 98 LEU A O 1
ATOM 763 N N . SER A 1 99 ? 6.501 4.933 -1.287 1.00 97.69 99 SER A N 1
ATOM 764 C CA . SER A 1 99 ? 7.638 5.836 -1.491 1.00 97.69 99 SER A CA 1
ATOM 765 C C . SER A 1 99 ? 8.801 5.153 -2.214 1.00 97.69 99 SER A C 1
ATOM 767 O O . SER A 1 99 ? 9.349 5.722 -3.162 1.00 97.69 99 SER A O 1
ATOM 769 N N . TRP A 1 100 ? 9.134 3.911 -1.849 1.00 97.06 100 TRP A N 1
ATOM 770 C CA . TRP A 1 100 ? 10.112 3.099 -2.579 1.00 97.06 100 TRP A CA 1
ATOM 771 C C . TRP A 1 100 ? 9.655 2.827 -4.011 1.00 97.06 100 TRP A C 1
ATOM 773 O O . TRP A 1 100 ? 10.433 3.021 -4.944 1.00 97.06 100 TRP A O 1
ATOM 783 N N . SER A 1 101 ? 8.376 2.488 -4.201 1.00 96.81 101 SER A N 1
ATOM 784 C CA . SER A 1 101 ? 7.797 2.251 -5.528 1.00 96.81 101 SER A CA 1
ATOM 785 C C . SER A 1 101 ? 7.917 3.478 -6.434 1.00 96.81 101 SER A C 1
ATOM 787 O O . SER A 1 101 ? 8.346 3.376 -7.585 1.00 96.81 101 SER A O 1
ATOM 789 N N . MET A 1 102 ? 7.594 4.664 -5.911 1.00 96.56 102 MET A N 1
ATOM 790 C CA . MET A 1 102 ? 7.757 5.925 -6.633 1.00 96.56 102 MET A CA 1
ATOM 791 C C . MET A 1 102 ? 9.226 6.197 -6.969 1.00 96.56 102 MET A C 1
ATOM 793 O O . MET A 1 102 ? 9.538 6.450 -8.133 1.00 96.56 102 MET A O 1
ATOM 797 N N . SER A 1 103 ? 10.129 6.093 -5.990 1.00 95.00 103 SER A N 1
ATOM 798 C CA . SER A 1 103 ? 11.564 6.337 -6.192 1.00 95.00 103 SER A CA 1
ATOM 799 C C . SER A 1 103 ? 12.155 5.412 -7.262 1.00 95.00 103 SER A C 1
ATOM 801 O O . SER A 1 103 ? 12.767 5.878 -8.226 1.00 95.00 103 SER A O 1
ATOM 803 N N . ALA A 1 104 ? 11.889 4.108 -7.161 1.00 93.12 104 ALA A N 1
ATOM 804 C CA . ALA A 1 104 ? 12.390 3.112 -8.102 1.00 93.12 104 ALA A CA 1
ATOM 805 C C . ALA A 1 104 ? 11.806 3.297 -9.511 1.00 93.12 104 ALA A C 1
ATOM 807 O O . ALA A 1 104 ? 12.516 3.135 -10.502 1.00 93.12 104 ALA A O 1
ATOM 808 N N . SER A 1 105 ? 10.536 3.708 -9.624 1.00 92.69 105 SER A N 1
ATOM 809 C CA . SER A 1 105 ? 9.925 4.008 -10.926 1.00 92.69 105 SER A CA 1
ATOM 810 C C . SER A 1 105 ? 10.589 5.190 -11.643 1.00 92.69 105 SER A C 1
ATOM 812 O O . SER A 1 105 ? 10.675 5.206 -12.871 1.00 92.69 105 SER A O 1
ATOM 814 N N . GLN A 1 106 ? 11.068 6.182 -10.886 1.00 91.62 106 GLN A N 1
ATOM 815 C CA . GLN A 1 106 ? 11.707 7.388 -11.416 1.00 91.62 106 GLN A CA 1
ATOM 816 C C . GLN A 1 106 ? 13.203 7.196 -11.663 1.00 91.62 106 GLN A C 1
ATOM 818 O O . GLN A 1 106 ? 13.758 7.806 -12.577 1.00 91.62 106 GLN A O 1
ATOM 823 N N . ASN A 1 107 ? 13.848 6.344 -10.869 1.00 88.81 107 ASN A N 1
ATOM 824 C CA . ASN A 1 107 ? 15.252 5.996 -11.007 1.00 88.81 107 ASN A CA 1
ATOM 825 C C . ASN A 1 107 ? 15.439 4.466 -10.999 1.00 88.81 107 ASN A C 1
ATOM 827 O O . ASN A 1 107 ? 15.886 3.915 -9.993 1.00 88.81 107 ASN A O 1
ATOM 831 N N . PRO A 1 108 ? 15.173 3.776 -12.128 1.00 81.25 108 PRO A N 1
ATOM 832 C CA . PRO A 1 108 ? 15.286 2.314 -12.234 1.00 81.25 108 PRO A CA 1
ATOM 833 C C . PRO A 1 108 ? 16.673 1.740 -11.921 1.00 81.25 108 PRO A C 1
ATOM 835 O O . PRO A 1 108 ? 16.802 0.547 -11.678 1.00 81.25 108 PRO A O 1
ATOM 838 N N . ASN A 1 109 ? 17.716 2.577 -11.961 1.00 79.94 109 ASN A N 1
ATOM 839 C CA . ASN A 1 109 ? 19.097 2.195 -11.653 1.00 79.94 109 ASN A CA 1
ATOM 840 C C . ASN A 1 109 ? 19.520 2.605 -10.229 1.00 79.94 109 ASN A C 1
ATOM 842 O O . ASN A 1 109 ? 20.692 2.466 -9.866 1.00 79.94 109 ASN A O 1
ATOM 846 N N . GLY A 1 110 ? 18.595 3.159 -9.438 1.00 78.44 110 GLY A N 1
ATOM 847 C CA . GLY A 1 110 ? 18.792 3.436 -8.022 1.00 78.44 110 GLY A CA 1
ATOM 848 C C . GLY A 1 110 ? 18.969 2.139 -7.237 1.00 78.44 110 GLY A C 1
ATOM 849 O O . GLY A 1 110 ? 18.406 1.106 -7.585 1.00 78.44 110 GLY A O 1
ATOM 850 N N . LYS A 1 111 ? 19.779 2.180 -6.178 1.00 72.00 111 LYS A N 1
ATOM 851 C CA . LYS A 1 111 ? 20.033 1.015 -5.311 1.00 72.00 111 LYS A CA 1
ATOM 852 C C . LYS A 1 111 ? 19.252 1.061 -4.000 1.00 72.00 111 LYS A C 1
ATOM 854 O O . LYS A 1 111 ? 19.477 0.225 -3.131 1.00 72.00 111 LYS A O 1
ATOM 859 N N . ASP A 1 112 ? 18.361 2.030 -3.841 1.00 72.88 112 ASP A N 1
ATOM 860 C CA . ASP A 1 112 ? 17.649 2.244 -2.587 1.00 72.88 112 ASP A CA 1
ATOM 861 C C . ASP A 1 112 ? 16.577 1.157 -2.422 1.00 72.88 112 ASP A C 1
ATOM 863 O O . ASP A 1 112 ? 15.574 1.154 -3.130 1.00 72.88 112 ASP A O 1
ATOM 867 N N . ASN A 1 113 ? 16.834 0.200 -1.523 1.00 84.06 113 ASN A N 1
ATOM 868 C CA . ASN A 1 113 ? 15.980 -0.955 -1.192 1.00 84.06 113 ASN A CA 1
ATOM 869 C C . ASN A 1 113 ? 15.628 -1.909 -2.356 1.00 84.06 113 ASN A C 1
ATOM 871 O O . ASN A 1 113 ? 14.872 -2.855 -2.153 1.00 84.06 113 ASN A O 1
ATOM 875 N N . SER A 1 114 ? 16.188 -1.699 -3.551 1.00 86.44 114 SER A N 1
ATOM 876 C CA . SER A 1 114 ? 15.920 -2.497 -4.754 1.00 86.44 114 SER A CA 1
ATOM 877 C C . SER A 1 114 ? 16.777 -3.766 -4.828 1.00 86.44 114 SER A C 1
ATOM 879 O O . SER A 1 114 ? 17.959 -3.765 -4.477 1.00 86.44 114 SER A O 1
ATOM 881 N N . THR A 1 115 ? 16.200 -4.841 -5.369 1.00 87.31 115 THR A N 1
ATOM 882 C CA . THR A 1 115 ? 16.910 -6.088 -5.707 1.00 87.31 115 THR A CA 1
ATOM 883 C C . THR A 1 115 ? 17.640 -6.015 -7.053 1.00 87.31 115 THR A C 1
ATOM 885 O O . THR A 1 115 ? 18.365 -6.940 -7.422 1.00 87.31 115 THR A O 1
ATOM 888 N N . GLY A 1 116 ? 17.457 -4.924 -7.803 1.00 84.12 116 GLY A N 1
ATOM 889 C CA . GLY A 1 116 ? 17.905 -4.778 -9.187 1.00 84.12 116 GLY A CA 1
ATOM 890 C C . GLY A 1 116 ? 16.901 -5.299 -10.221 1.00 84.12 116 GLY A C 1
ATOM 891 O O . GLY A 1 116 ? 17.101 -5.076 -11.414 1.00 84.12 116 GLY A O 1
ATOM 892 N N . ASN A 1 117 ? 15.806 -5.943 -9.797 1.00 87.56 117 ASN A N 1
ATOM 893 C CA . ASN A 1 117 ? 14.665 -6.257 -10.656 1.00 87.56 117 ASN A CA 1
ATOM 894 C C . ASN A 1 117 ? 13.489 -5.333 -10.309 1.00 87.56 117 ASN A C 1
ATOM 896 O O . ASN A 1 117 ? 12.693 -5.623 -9.417 1.00 87.56 117 ASN A O 1
ATOM 900 N N . LEU A 1 118 ? 13.354 -4.245 -11.073 1.00 90.06 118 LEU A N 1
ATOM 901 C CA . LEU A 1 118 ? 12.319 -3.235 -10.849 1.00 90.06 118 LEU A CA 1
ATOM 902 C C . LEU A 1 118 ? 10.892 -3.813 -10.866 1.00 90.06 118 LEU A C 1
ATOM 904 O O . LEU A 1 118 ? 10.077 -3.416 -10.042 1.00 90.06 118 LEU A O 1
ATOM 908 N N . SER A 1 119 ? 10.569 -4.747 -11.771 1.00 92.19 119 SER A N 1
ATOM 909 C CA . SER A 1 119 ? 9.211 -5.317 -11.840 1.00 92.19 119 SER A CA 1
ATOM 910 C C . SER A 1 119 ? 8.885 -6.113 -10.577 1.00 92.19 119 SER A C 1
ATOM 912 O O . SER A 1 119 ? 7.835 -5.911 -9.961 1.00 92.19 119 SER A O 1
ATOM 914 N N . SER A 1 120 ? 9.816 -6.976 -10.158 1.00 91.81 120 SER A N 1
ATOM 915 C CA . SER A 1 120 ? 9.690 -7.764 -8.932 1.00 91.81 120 SER A CA 1
ATOM 916 C C . SER A 1 120 ? 9.578 -6.870 -7.698 1.00 91.81 120 SER A C 1
ATOM 918 O O . SER A 1 120 ? 8.712 -7.105 -6.854 1.00 91.81 120 SER A O 1
ATOM 920 N N . ASP A 1 121 ? 10.401 -5.825 -7.605 1.00 93.44 121 ASP A N 1
ATOM 921 C CA . ASP A 1 121 ? 10.387 -4.887 -6.481 1.00 93.44 121 ASP A CA 1
ATOM 922 C C . ASP A 1 121 ? 9.04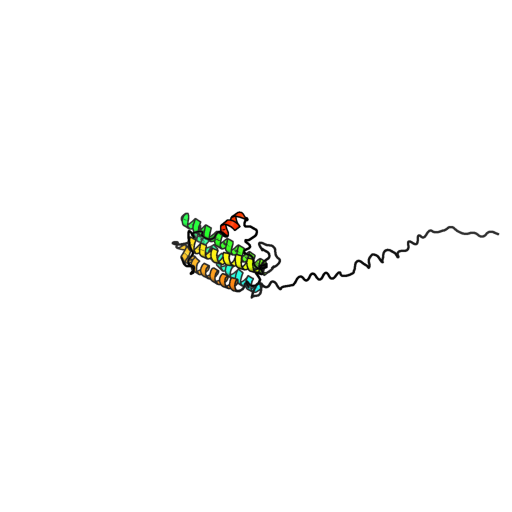6 -4.145 -6.387 1.00 93.44 121 ASP A C 1
ATOM 924 O O . ASP A 1 121 ? 8.383 -4.203 -5.350 1.00 93.44 121 ASP A O 1
ATOM 928 N N . LEU A 1 122 ? 8.583 -3.534 -7.488 1.00 95.69 122 LEU A N 1
ATOM 929 C CA . LEU A 1 122 ? 7.300 -2.820 -7.526 1.00 95.69 122 LEU A CA 1
ATOM 930 C C . LEU A 1 122 ? 6.130 -3.738 -7.165 1.00 95.69 122 LEU A C 1
ATOM 932 O O . LEU A 1 122 ? 5.269 -3.362 -6.373 1.00 95.69 122 LEU A O 1
ATOM 936 N N . ARG A 1 123 ? 6.094 -4.957 -7.715 1.00 96.25 123 ARG A N 1
ATOM 937 C CA . ARG A 1 123 ? 5.036 -5.931 -7.407 1.00 96.25 123 ARG A CA 1
ATOM 938 C C . ARG A 1 123 ? 5.075 -6.363 -5.948 1.00 96.25 123 ARG A C 1
ATOM 940 O O . ARG A 1 123 ? 4.014 -6.502 -5.344 1.00 96.25 123 ARG A O 1
ATOM 947 N N . THR A 1 124 ? 6.264 -6.555 -5.385 1.00 96.38 124 THR A N 1
ATOM 948 C CA . THR A 1 124 ? 6.443 -6.940 -3.980 1.00 96.38 124 THR A CA 1
ATOM 949 C C . THR A 1 124 ? 5.936 -5.840 -3.055 1.00 96.38 124 THR A C 1
ATOM 951 O O . THR A 1 124 ? 5.075 -6.096 -2.215 1.00 96.38 124 THR A O 1
ATOM 954 N N . TRP A 1 125 ? 6.402 -4.605 -3.248 1.00 98.31 125 TRP A N 1
ATOM 955 C CA . TRP A 1 125 ? 5.993 -3.473 -2.421 1.00 98.31 125 TRP A CA 1
ATOM 956 C C . TRP A 1 125 ? 4.501 -3.183 -2.552 1.00 98.31 125 TRP A C 1
ATOM 958 O O . TRP A 1 125 ? 3.812 -3.122 -1.542 1.00 98.31 125 TRP A O 1
ATOM 968 N N . LEU A 1 126 ? 3.957 -3.102 -3.770 1.00 98.50 126 LEU A N 1
ATOM 969 C CA . LEU A 1 126 ? 2.525 -2.855 -3.961 1.00 98.50 126 LEU A CA 1
ATOM 970 C C . LEU A 1 126 ? 1.642 -3.995 -3.424 1.00 98.50 126 LEU A C 1
ATOM 972 O O . LEU A 1 126 ? 0.526 -3.739 -2.981 1.00 98.50 126 LEU A O 1
ATOM 976 N N . SER A 1 127 ? 2.118 -5.245 -3.422 1.00 98.25 127 SER A N 1
ATOM 977 C CA . SER A 1 127 ? 1.383 -6.353 -2.792 1.00 98.25 127 SER A CA 1
ATOM 978 C C . SER A 1 127 ? 1.339 -6.212 -1.270 1.00 98.25 127 SER A C 1
ATOM 980 O O . SER A 1 127 ? 0.310 -6.498 -0.664 1.00 98.25 127 SER A O 1
ATOM 982 N N . ALA A 1 128 ? 2.413 -5.723 -0.647 1.00 98.06 128 ALA A N 1
ATOM 983 C CA . ALA A 1 128 ? 2.411 -5.423 0.781 1.00 98.06 128 ALA A CA 1
ATOM 984 C C . ALA A 1 128 ? 1.466 -4.249 1.114 1.00 98.06 128 ALA A C 1
ATOM 986 O O . ALA A 1 128 ? 0.644 -4.372 2.021 1.00 98.06 128 ALA A O 1
ATOM 987 N N . VAL A 1 129 ? 1.459 -3.187 0.297 1.00 98.69 129 VAL A N 1
ATOM 988 C CA . VAL A 1 129 ? 0.509 -2.057 0.409 1.00 98.69 129 VAL A CA 1
ATOM 989 C C . VAL A 1 129 ? -0.947 -2.517 0.263 1.00 98.69 129 VAL A C 1
ATOM 991 O O . VAL A 1 129 ? -1.851 -1.871 0.781 1.00 98.69 129 VAL A O 1
ATOM 994 N N . LEU A 1 130 ? -1.206 -3.627 -0.431 1.00 98.19 130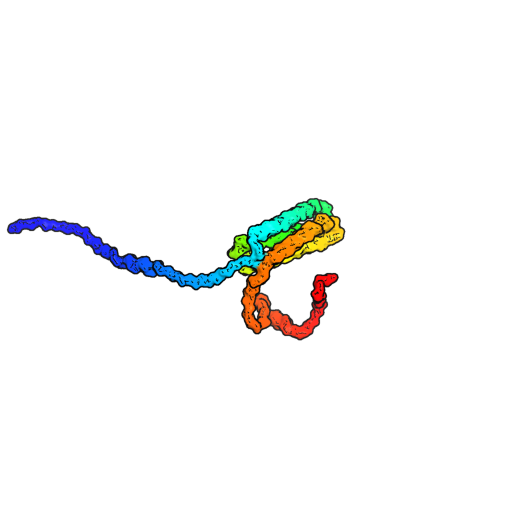 LEU A N 1
ATOM 995 C CA . LEU A 1 130 ? -2.547 -4.198 -0.534 1.00 98.19 130 LEU A CA 1
ATOM 996 C C . LEU A 1 130 ? -2.968 -4.937 0.748 1.00 98.19 130 LEU A C 1
ATOM 998 O O . LEU A 1 130 ? -4.119 -4.824 1.157 1.00 98.19 130 LEU A O 1
ATOM 1002 N N . VAL A 1 131 ? -2.055 -5.688 1.368 1.00 97.62 131 VAL A N 1
ATOM 1003 C CA . VAL A 1 131 ? -2.356 -6.565 2.517 1.00 97.62 131 VAL A CA 1
ATOM 1004 C C . VAL A 1 131 ? -2.328 -5.813 3.851 1.00 97.62 131 VAL A C 1
ATOM 1006 O O . VAL A 1 131 ? -3.083 -6.143 4.764 1.00 97.62 131 VAL A O 1
ATOM 1009 N N . ASN A 1 132 ? -1.500 -4.777 3.974 1.00 98.44 132 ASN A N 1
ATOM 1010 C CA . ASN A 1 132 ? -1.376 -3.993 5.203 1.00 98.44 132 ASN A CA 1
ATOM 1011 C C . ASN A 1 132 ? -2.700 -3.295 5.617 1.00 98.44 132 ASN A C 1
ATOM 1013 O O . ASN A 1 132 ? -3.118 -3.465 6.765 1.00 98.44 132 ASN A O 1
ATOM 1017 N N . PRO A 1 133 ? -3.422 -2.578 4.725 1.00 97.94 133 PRO A N 1
ATOM 1018 C CA . PRO A 1 133 ? -4.771 -2.069 4.991 1.00 97.94 133 PRO A CA 1
ATOM 1019 C C . PRO A 1 133 ? -5.783 -3.152 5.372 1.00 97.94 133 PRO A C 1
ATOM 1021 O O . PRO A 1 133 ? -6.578 -2.936 6.283 1.00 97.94 133 PRO A O 1
ATOM 1024 N N . ASP A 1 134 ? -5.747 -4.308 4.702 1.00 97.94 134 ASP A N 1
ATOM 1025 C CA . ASP A 1 134 ? -6.652 -5.433 4.972 1.00 97.94 134 ASP A CA 1
ATOM 1026 C C . ASP A 1 134 ? -6.432 -5.980 6.391 1.00 97.94 134 ASP A C 1
ATOM 1028 O O . ASP A 1 134 ? -7.366 -6.103 7.182 1.00 97.94 134 ASP A O 1
ATOM 1032 N N . THR A 1 135 ? -5.164 -6.161 6.770 1.00 97.44 135 THR A N 1
ATOM 1033 C CA . THR A 1 135 ? -4.762 -6.594 8.117 1.00 97.44 135 THR A CA 1
ATOM 1034 C C . THR A 1 135 ? -5.154 -5.559 9.176 1.00 97.44 135 THR A C 1
ATOM 1036 O O . THR A 1 135 ? -5.626 -5.927 10.252 1.00 97.44 135 THR A O 1
ATOM 1039 N N . CYS A 1 136 ? -5.034 -4.258 8.880 1.00 98.12 136 CYS A N 1
ATOM 1040 C CA . CYS A 1 136 ? -5.545 -3.208 9.765 1.00 98.12 136 CYS A CA 1
ATOM 1041 C C . CYS A 1 136 ? -7.065 -3.339 9.980 1.00 98.12 136 CYS A C 1
ATOM 1043 O O . CYS A 1 136 ? -7.536 -3.241 11.115 1.00 98.12 136 CYS A O 1
ATOM 1045 N N . ILE A 1 137 ? -7.843 -3.572 8.916 1.00 98.19 137 ILE A N 1
ATOM 1046 C CA . ILE A 1 137 ? -9.297 -3.757 9.027 1.00 98.19 137 ILE A CA 1
ATOM 1047 C C . ILE A 1 137 ? -9.618 -4.974 9.907 1.00 98.19 137 ILE A C 1
ATOM 1049 O O . ILE A 1 137 ? -10.494 -4.866 10.770 1.00 98.19 137 ILE A O 1
ATOM 1053 N N . GLU A 1 138 ? -8.912 -6.097 9.720 1.00 97.31 138 GLU A N 1
ATOM 1054 C CA . GLU A 1 138 ? -9.057 -7.302 10.552 1.00 97.31 138 GLU A CA 1
ATOM 1055 C C . GLU A 1 138 ? -8.713 -7.018 12.028 1.00 97.31 138 GLU A C 1
ATOM 1057 O O . GLU A 1 138 ? -9.451 -7.425 12.927 1.00 97.31 138 GLU A O 1
ATOM 1062 N N . GLY A 1 139 ? -7.649 -6.256 12.301 1.00 95.25 139 GLY A N 1
ATOM 1063 C CA . GLY A 1 139 ? -7.244 -5.875 13.661 1.00 95.25 139 GLY A CA 1
ATOM 1064 C C . GLY A 1 139 ? -8.261 -4.992 14.396 1.00 95.25 139 GLY A C 1
ATOM 1065 O O . GLY A 1 139 ? -8.309 -4.983 15.626 1.00 95.25 139 GLY A O 1
ATOM 1066 N N . LEU A 1 140 ? -9.118 -4.280 13.658 1.00 96.00 140 LEU A N 1
ATOM 1067 C CA . LEU A 1 140 ? -10.174 -3.420 14.201 1.00 96.00 140 LEU A CA 1
ATOM 1068 C C . LEU A 1 140 ? -11.533 -4.131 14.341 1.00 96.00 140 LEU A C 1
ATOM 1070 O O . LEU A 1 140 ? -12.540 -3.470 14.627 1.00 96.00 140 LEU A O 1
ATOM 1074 N N . GLU A 1 141 ? -11.605 -5.450 14.148 1.00 95.69 141 GLU A N 1
ATOM 1075 C CA . GLU A 1 141 ? -12.857 -6.210 14.220 1.00 95.69 141 GLU A CA 1
ATOM 1076 C C . GLU A 1 141 ? -13.610 -5.996 15.546 1.00 95.69 141 GLU A C 1
ATOM 1078 O O . GLU A 1 141 ? -13.032 -5.956 16.632 1.00 95.69 141 GLU A O 1
ATOM 1083 N N . GLY A 1 142 ? -14.935 -5.834 15.464 1.00 91.56 142 GLY A N 1
ATOM 1084 C CA . GLY A 1 142 ? -15.784 -5.589 16.637 1.00 91.56 142 GLY A CA 1
ATOM 1085 C C . GLY A 1 142 ? -15.665 -4.187 17.252 1.00 91.56 142 GLY A C 1
ATOM 1086 O O . GLY A 1 142 ? -16.319 -3.908 18.258 1.00 91.56 142 GLY A O 1
ATOM 1087 N N . THR A 1 143 ? -14.878 -3.284 16.657 1.00 91.31 143 THR A N 1
ATOM 1088 C CA . THR A 1 143 ? -14.748 -1.892 17.110 1.00 91.31 143 THR A CA 1
ATOM 1089 C C . THR A 1 143 ? -15.608 -0.941 16.275 1.00 91.31 143 THR A C 1
ATOM 1091 O O . THR A 1 143 ? -15.856 -1.160 15.089 1.00 91.31 143 THR A O 1
ATOM 1094 N N . VAL A 1 144 ? -16.021 0.182 16.872 1.00 90.88 144 VAL A N 1
ATOM 1095 C CA . VAL A 1 144 ? -16.692 1.269 16.130 1.00 90.88 144 VAL A CA 1
ATOM 1096 C C . VAL A 1 144 ? -15.759 1.959 15.128 1.00 90.88 144 VAL A C 1
ATOM 1098 O O . VAL A 1 144 ? -16.229 2.543 14.156 1.00 90.88 144 VAL A O 1
ATOM 1101 N N . VAL A 1 145 ? -14.442 1.877 15.350 1.00 93.75 145 VAL A N 1
ATOM 1102 C CA . VAL A 1 145 ? -13.416 2.529 14.525 1.00 93.75 145 VAL A CA 1
ATOM 1103 C C . VAL A 1 145 ? -13.318 1.873 13.151 1.00 93.75 145 VAL A C 1
ATOM 1105 O O . VAL A 1 145 ? -13.190 2.592 12.163 1.00 93.75 145 VAL A O 1
ATOM 1108 N N . LYS A 1 146 ? -13.484 0.544 13.057 1.00 96.06 146 LYS A N 1
ATOM 1109 C CA . LYS A 1 146 ? -13.522 -0.187 11.778 1.00 96.06 146 LYS A CA 1
ATOM 1110 C C . LYS A 1 146 ? -14.480 0.465 10.780 1.00 96.06 146 LYS A C 1
ATOM 1112 O O . LYS A 1 146 ? -14.074 0.833 9.683 1.00 96.06 146 LYS A O 1
ATOM 1117 N N . GLY A 1 147 ? -15.725 0.708 11.196 1.00 95.38 147 GLY A N 1
ATOM 1118 C CA . GLY A 1 147 ? -16.749 1.312 10.336 1.00 95.38 147 GLY A CA 1
ATOM 1119 C C . GLY A 1 147 ? -16.408 2.722 9.835 1.00 95.38 147 GLY A C 1
ATOM 1120 O O . GLY A 1 147 ? -16.938 3.144 8.811 1.00 95.38 147 GLY A O 1
ATOM 1121 N N . LEU A 1 148 ? -15.515 3.442 10.522 1.00 95.62 148 LEU A N 1
ATOM 1122 C CA . LEU A 1 148 ? -15.065 4.775 10.114 1.00 95.62 148 LEU A CA 1
ATOM 1123 C C . LEU A 1 148 ? -13.979 4.730 9.035 1.00 95.62 148 LEU A C 1
ATOM 1125 O O . LEU A 1 148 ? -13.887 5.664 8.241 1.00 95.62 148 LEU A O 1
ATOM 1129 N N . VAL A 1 149 ? -13.161 3.673 9.008 1.00 97.56 149 VAL A N 1
ATOM 1130 C CA . VAL A 1 149 ? -11.970 3.597 8.146 1.00 97.56 149 VAL A CA 1
ATOM 1131 C C . VAL A 1 149 ? -12.090 2.588 7.005 1.00 97.56 149 VAL A C 1
ATOM 1133 O O . VAL A 1 149 ? -11.434 2.784 5.985 1.00 97.56 149 VAL A O 1
ATOM 1136 N N . SER A 1 150 ? -12.952 1.565 7.115 1.00 98.06 150 SER A N 1
ATOM 1137 C CA . SER A 1 150 ? -13.046 0.473 6.130 1.00 98.06 150 SER A CA 1
ATOM 1138 C C . SER A 1 150 ? -13.230 0.967 4.698 1.00 98.06 150 SER A C 1
ATOM 1140 O O . SER A 1 150 ? -12.427 0.620 3.848 1.00 98.06 150 SER A O 1
ATOM 1142 N N . ASN A 1 151 ? -14.187 1.863 4.430 1.00 98.19 151 ASN A N 1
ATOM 1143 C CA . ASN A 1 151 ? -14.426 2.348 3.061 1.00 98.19 151 ASN A CA 1
ATOM 1144 C C . ASN A 1 151 ? -13.207 3.067 2.453 1.00 98.19 151 ASN A C 1
ATOM 1146 O O . ASN A 1 151 ? -12.971 2.994 1.249 1.00 98.19 151 ASN A O 1
ATOM 1150 N N . ALA A 1 152 ? -12.450 3.801 3.272 1.00 98.38 152 ALA A N 1
ATOM 1151 C CA . ALA A 1 152 ? -11.257 4.504 2.813 1.00 98.38 152 ALA A CA 1
ATOM 1152 C C . ALA A 1 152 ? -10.098 3.527 2.562 1.00 98.38 152 ALA A C 1
ATOM 1154 O O . ALA A 1 152 ? -9.374 3.675 1.580 1.00 98.38 152 ALA A O 1
ATOM 1155 N N . LEU A 1 153 ? -9.955 2.504 3.404 1.00 98.50 153 LEU A N 1
ATOM 1156 C CA . LEU A 1 153 ? -8.966 1.443 3.220 1.00 98.50 153 LEU A CA 1
ATOM 1157 C C . LEU A 1 153 ? -9.323 0.514 2.043 1.00 98.50 153 LEU A C 1
ATOM 1159 O O . LEU A 1 153 ? -8.440 0.128 1.284 1.00 98.50 153 LEU A O 1
ATOM 1163 N N . ASP A 1 154 ? -10.607 0.260 1.786 1.00 98.56 154 ASP A N 1
ATOM 1164 C CA . ASP A 1 154 ? -11.080 -0.427 0.578 1.00 98.56 154 ASP A CA 1
ATOM 1165 C C . ASP A 1 154 ? -10.731 0.359 -0.693 1.00 98.56 154 ASP A C 1
ATOM 1167 O O . ASP A 1 154 ? -10.305 -0.217 -1.700 1.00 98.56 154 ASP A O 1
ATOM 1171 N N . LEU A 1 155 ? -10.855 1.691 -0.643 1.00 98.62 155 LEU A N 1
ATOM 1172 C CA . LEU A 1 155 ? -10.420 2.566 -1.729 1.00 98.62 155 LEU A CA 1
ATOM 1173 C C . LEU A 1 155 ? -8.903 2.475 -1.949 1.00 98.62 155 LEU A C 1
ATOM 1175 O O . LEU A 1 155 ? -8.482 2.326 -3.096 1.00 98.62 155 LEU A O 1
ATOM 1179 N N . VAL A 1 156 ? -8.094 2.502 -0.881 1.00 98.75 156 VAL A N 1
ATOM 1180 C CA . VAL A 1 156 ? -6.637 2.272 -0.962 1.00 98.75 156 VAL A CA 1
ATOM 1181 C C . VAL A 1 156 ? -6.354 0.963 -1.692 1.00 98.75 156 VAL A C 1
ATOM 1183 O O . VAL A 1 156 ? -5.658 0.966 -2.706 1.00 98.75 156 VAL A O 1
ATOM 1186 N N . MET A 1 157 ? -6.959 -0.142 -1.250 1.00 98.69 157 MET A N 1
ATOM 1187 C CA . MET A 1 157 ? -6.769 -1.454 -1.870 1.00 98.69 157 MET A CA 1
ATOM 1188 C C . MET A 1 157 ? -7.170 -1.466 -3.354 1.00 98.69 157 MET A C 1
ATOM 1190 O O . MET A 1 157 ? -6.495 -2.082 -4.180 1.00 98.69 157 MET A O 1
ATOM 1194 N N . SER A 1 158 ? -8.246 -0.769 -3.731 1.00 98.75 158 SER A N 1
ATOM 1195 C CA . SER A 1 158 ? -8.680 -0.652 -5.130 1.00 98.75 158 SER A CA 1
ATOM 1196 C C . SER A 1 158 ? -7.702 0.149 -5.999 1.00 98.75 158 SER A C 1
ATOM 1198 O O . SER A 1 158 ? -7.418 -0.236 -7.139 1.00 98.75 158 SER A O 1
ATOM 1200 N N . LEU A 1 159 ? -7.172 1.258 -5.481 1.00 98.69 159 LEU A N 1
ATOM 1201 C CA . LEU A 1 159 ? -6.181 2.075 -6.185 1.00 98.69 159 LEU A CA 1
ATOM 1202 C C . LEU A 1 159 ? -4.858 1.312 -6.345 1.00 98.69 159 LEU A C 1
ATOM 1204 O O . LEU A 1 159 ? -4.273 1.301 -7.425 1.00 98.69 159 LEU A O 1
ATOM 1208 N N . VAL A 1 160 ? -4.436 0.578 -5.315 1.00 98.69 160 VAL A N 1
ATOM 1209 C CA . VAL A 1 160 ? -3.228 -0.261 -5.348 1.00 98.69 160 VAL A CA 1
ATOM 1210 C C . VAL A 1 160 ? -3.363 -1.407 -6.349 1.00 98.69 160 VAL A C 1
ATOM 1212 O O . VAL A 1 160 ? -2.430 -1.674 -7.102 1.00 98.69 160 VAL A O 1
ATOM 1215 N N . LYS A 1 161 ? -4.540 -2.041 -6.452 1.00 98.69 161 LYS A N 1
ATOM 1216 C CA . LYS A 1 161 ? -4.825 -3.014 -7.525 1.00 98.69 161 LYS A CA 1
ATOM 1217 C C . LYS A 1 161 ? -4.671 -2.396 -8.917 1.00 98.69 161 LYS A C 1
ATOM 1219 O O . LYS A 1 161 ? -4.198 -3.069 -9.831 1.00 98.69 161 LYS A O 1
ATOM 1224 N N . SER A 1 162 ? -5.035 -1.124 -9.075 1.00 98.38 162 SER A N 1
ATOM 1225 C CA . SER A 1 162 ? -4.847 -0.396 -10.336 1.00 98.38 162 SER A CA 1
ATOM 1226 C C . SER A 1 162 ? -3.362 -0.155 -10.623 1.00 98.38 162 SER A C 1
ATOM 1228 O O . SER A 1 162 ? -2.916 -0.462 -11.723 1.00 98.38 162 SER A O 1
ATOM 1230 N N . LEU A 1 163 ? -2.579 0.278 -9.626 1.00 98.12 163 LEU A N 1
ATOM 1231 C CA . LEU A 1 163 ? -1.117 0.412 -9.736 1.00 98.12 163 LEU A CA 1
ATOM 1232 C C . LEU A 1 163 ? -0.439 -0.918 -10.096 1.00 98.12 163 LEU A C 1
ATOM 1234 O O . LEU A 1 163 ? 0.407 -0.959 -10.983 1.00 98.12 163 LEU A O 1
ATOM 1238 N N . LEU A 1 164 ? -0.840 -2.025 -9.464 1.00 97.38 164 LEU A N 1
ATOM 1239 C CA . LEU A 1 164 ? -0.331 -3.363 -9.787 1.00 97.38 164 LEU A CA 1
ATOM 1240 C C . LEU A 1 164 ? -0.597 -3.743 -11.248 1.00 97.38 164 LEU A C 1
ATOM 1242 O O . LEU A 1 164 ? 0.263 -4.340 -11.891 1.00 97.38 164 LEU A O 1
ATOM 1246 N N . ALA A 1 165 ? -1.762 -3.383 -11.794 1.00 96.75 165 ALA A N 1
ATOM 1247 C CA . ALA A 1 165 ? -2.097 -3.646 -13.192 1.00 96.75 165 ALA A CA 1
ATOM 1248 C C . ALA A 1 165 ? -1.251 -2.823 -14.185 1.00 96.75 165 ALA A C 1
ATOM 1250 O O . ALA A 1 165 ? -1.124 -3.212 -15.354 1.00 96.75 165 ALA A O 1
ATOM 1251 N N . GLU A 1 166 ? -0.666 -1.712 -13.732 1.00 95.62 166 GLU A N 1
ATOM 1252 C CA . GLU A 1 166 ? 0.275 -0.896 -14.499 1.00 95.62 166 GLU A CA 1
ATOM 1253 C C . GLU A 1 166 ? 1.692 -1.492 -14.532 1.00 95.62 166 GLU A C 1
ATOM 1255 O O . GLU A 1 166 ? 2.471 -1.097 -15.398 1.00 95.62 166 GLU A O 1
ATOM 1260 N N . VAL A 1 167 ? 2.024 -2.462 -13.670 1.00 95.06 167 VAL A N 1
ATOM 1261 C CA . VAL A 1 167 ? 3.324 -3.153 -13.673 1.00 95.06 167 VAL A CA 1
ATOM 1262 C C . VAL A 1 167 ? 3.266 -4.407 -14.556 1.00 95.06 167 VAL A C 1
ATOM 1264 O O . VAL A 1 167 ? 2.435 -5.296 -14.378 1.00 95.06 167 VAL A O 1
ATOM 1267 N N . ASP A 1 168 ? 4.163 -4.488 -15.532 1.00 91.19 168 ASP A N 1
ATOM 1268 C CA . ASP A 1 168 ? 4.367 -5.626 -16.418 1.00 91.19 168 ASP A CA 1
ATOM 1269 C C . ASP A 1 168 ? 5.236 -6.699 -15.733 1.00 91.19 168 ASP A C 1
ATOM 1271 O O . ASP A 1 168 ? 6.412 -6.445 -15.441 1.00 91.19 168 ASP A O 1
ATOM 1275 N N . PRO A 1 169 ? 4.704 -7.913 -15.497 1.00 81.75 169 PRO A N 1
ATOM 1276 C CA . PRO A 1 169 ? 5.461 -9.014 -14.903 1.00 81.75 169 PRO A CA 1
ATOM 1277 C C . PRO A 1 169 ? 6.524 -9.608 -15.847 1.00 81.75 169 PRO A C 1
ATOM 1279 O O . PRO A 1 169 ? 7.363 -10.385 -15.403 1.00 81.75 169 PRO A O 1
ATOM 1282 N N . SER A 1 170 ? 6.511 -9.267 -17.142 1.00 65.12 170 SER A N 1
ATOM 1283 C CA . SER A 1 170 ? 7.284 -9.957 -18.193 1.00 65.12 170 SER A CA 1
ATOM 1284 C C . SER A 1 170 ? 8.806 -9.772 -18.116 1.00 65.12 170 SER A C 1
ATOM 1286 O O . SER A 1 170 ? 9.533 -10.441 -18.845 1.00 65.12 170 SER A O 1
ATOM 1288 N N . ASN A 1 171 ? 9.295 -8.899 -17.229 1.00 56.16 171 ASN A N 1
ATOM 1289 C CA . ASN A 1 171 ? 10.726 -8.706 -16.978 1.00 56.16 171 ASN A CA 1
ATOM 1290 C C . ASN A 1 171 ? 11.285 -9.578 -15.845 1.00 56.16 171 ASN A C 1
ATOM 1292 O O . ASN A 1 171 ? 12.468 -9.456 -15.528 1.00 56.16 171 ASN A O 1
ATOM 1296 N N . ASP A 1 172 ? 10.492 -10.500 -15.288 1.00 54.69 172 ASP A N 1
ATOM 1297 C CA . ASP A 1 172 ? 11.010 -11.617 -14.495 1.00 54.69 172 ASP A CA 1
ATOM 1298 C C . ASP A 1 172 ? 11.718 -12.614 -15.426 1.00 54.69 172 ASP A C 1
ATOM 1300 O O . ASP A 1 172 ? 11.341 -13.780 -15.552 1.00 54.69 172 ASP A O 1
ATOM 1304 N N . GLN A 1 173 ? 12.787 -12.165 -16.092 1.00 51.00 173 GLN A N 1
ATOM 1305 C CA . GLN A 1 173 ? 13.788 -13.052 -16.662 1.00 51.00 173 GLN A CA 1
ATOM 1306 C C . GLN A 1 173 ? 14.572 -13.656 -15.493 1.00 51.00 173 GLN A C 1
ATOM 1308 O O . GLN A 1 173 ? 15.763 -13.420 -15.305 1.00 51.00 173 GLN A O 1
ATOM 1313 N N . LEU A 1 174 ? 13.886 -14.478 -14.694 1.00 51.41 174 LEU A N 1
ATOM 1314 C CA . LEU A 1 174 ? 14.530 -15.597 -14.049 1.00 51.41 174 LEU A CA 1
ATOM 1315 C C . LEU A 1 174 ? 15.146 -16.363 -15.210 1.00 51.41 174 LEU A C 1
ATOM 1317 O O . LEU A 1 174 ? 14.424 -16.983 -15.995 1.00 51.41 174 LEU A O 1
ATOM 1321 N N . THR A 1 175 ? 16.462 -16.243 -15.379 1.00 46.47 175 THR A N 1
ATOM 1322 C C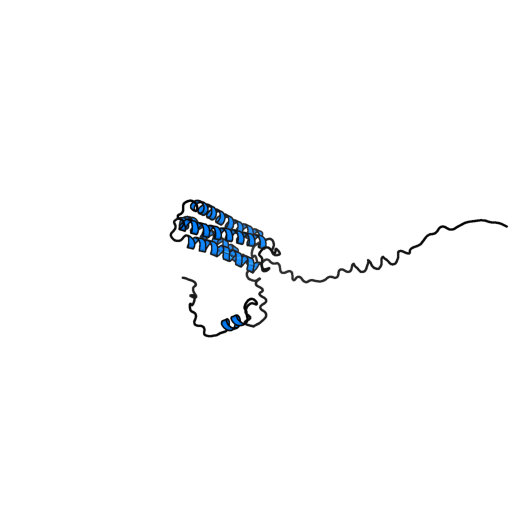A . THR A 1 175 ? 17.234 -17.127 -16.240 1.00 46.47 175 THR A CA 1
ATOM 1323 C C . THR A 1 175 ? 16.945 -18.530 -15.741 1.00 46.47 175 THR A C 1
ATOM 1325 O O . THR A 1 175 ? 17.568 -19.028 -14.804 1.00 46.47 175 THR A O 1
ATOM 1328 N N . THR A 1 176 ? 15.914 -19.136 -16.314 1.00 45.19 176 THR A N 1
ATOM 1329 C CA . THR A 1 176 ? 15.569 -20.527 -16.143 1.00 45.19 176 THR A CA 1
ATOM 1330 C C . THR A 1 176 ? 16.629 -21.232 -16.954 1.00 45.19 176 THR A C 1
ATOM 1332 O O . THR A 1 176 ? 16.471 -21.523 -18.137 1.00 45.19 176 THR A O 1
ATOM 1335 N N . SER A 1 177 ? 17.780 -21.408 -16.310 1.00 46.19 177 SER A N 1
ATOM 1336 C CA . SER A 1 177 ? 18.753 -22.421 -16.654 1.00 46.19 177 SER A CA 1
ATOM 1337 C C . SER A 1 177 ? 17.957 -23.712 -16.770 1.00 46.19 177 SER A C 1
ATOM 1339 O O . SER A 1 177 ? 17.523 -24.284 -15.775 1.00 46.19 177 SER A O 1
ATOM 1341 N N . THR A 1 178 ? 17.641 -24.062 -18.008 1.00 45.34 178 THR A N 1
ATOM 1342 C CA . THR A 1 178 ? 17.138 -25.345 -18.485 1.00 45.34 178 THR A CA 1
ATOM 1343 C C . THR A 1 178 ? 17.121 -26.452 -17.422 1.00 45.34 178 THR A C 1
ATOM 1345 O O . THR A 1 178 ? 18.163 -27.001 -17.077 1.00 45.34 178 THR A O 1
ATOM 1348 N N . GLY A 1 179 ? 15.922 -26.823 -16.967 1.00 47.62 179 GLY A N 1
ATOM 1349 C CA . GLY A 1 179 ? 15.575 -28.223 -16.720 1.00 47.62 179 GLY A CA 1
ATOM 1350 C C . GLY A 1 179 ? 16.236 -28.959 -15.551 1.00 47.62 179 GLY A C 1
ATOM 1351 O O . GLY A 1 179 ? 16.623 -30.111 -15.731 1.00 47.62 179 GLY A O 1
ATOM 1352 N N . SER A 1 180 ? 16.288 -28.391 -14.346 1.00 50.03 180 SER A N 1
ATOM 1353 C CA . SER A 1 180 ? 16.356 -29.239 -13.146 1.00 50.03 180 SER A CA 1
ATOM 1354 C C . SER A 1 180 ? 15.635 -28.604 -11.963 1.00 50.03 180 SER A C 1
ATOM 1356 O O . SER A 1 180 ? 15.605 -27.384 -11.830 1.00 50.03 180 SER A O 1
ATOM 1358 N N . GLU A 1 181 ? 15.029 -29.448 -11.129 1.00 58.12 181 GLU A N 1
ATOM 1359 C CA . GLU A 1 181 ? 14.434 -29.153 -9.820 1.00 58.12 181 GLU A CA 1
ATOM 1360 C C . GLU A 1 181 ? 15.485 -28.580 -8.852 1.00 58.12 181 GLU A C 1
ATOM 1362 O O . GLU A 1 181 ? 15.936 -29.235 -7.902 1.00 58.12 181 GLU A O 1
ATOM 1367 N N . GLN A 1 182 ? 15.961 -27.376 -9.147 1.00 72.12 182 GLN A N 1
ATOM 1368 C CA . GLN A 1 182 ? 17.027 -26.746 -8.403 1.00 72.12 182 GLN A CA 1
ATOM 1369 C C . GLN A 1 182 ? 16.410 -25.816 -7.377 1.00 72.12 182 GLN A C 1
ATOM 1371 O O . GLN A 1 182 ? 15.893 -24.746 -7.692 1.00 72.12 182 GLN A O 1
ATOM 1376 N N . PHE A 1 183 ? 16.452 -26.261 -6.127 1.00 80.56 183 PHE A N 1
ATOM 1377 C CA . PHE A 1 183 ? 16.091 -25.404 -5.018 1.00 80.56 183 PHE A CA 1
ATOM 1378 C C . PHE A 1 183 ? 16.995 -24.156 -4.970 1.00 80.56 183 PHE A C 1
ATOM 1380 O O . PHE A 1 183 ? 18.161 -24.239 -5.381 1.00 80.56 183 PHE A O 1
ATOM 1387 N N . PRO A 1 184 ? 16.496 -23.023 -4.442 1.00 80.44 184 PRO A N 1
ATOM 1388 C CA . PRO A 1 184 ? 17.284 -21.804 -4.280 1.00 80.44 184 PRO A CA 1
ATOM 1389 C C . PRO A 1 184 ? 18.609 -22.031 -3.540 1.00 80.44 184 PRO A C 1
ATOM 1391 O O . PRO A 1 184 ? 18.720 -22.913 -2.697 1.00 80.44 184 PRO A O 1
ATOM 1394 N N . SER A 1 185 ? 19.624 -21.203 -3.785 1.00 80.69 185 SER A N 1
ATOM 1395 C CA . SER A 1 185 ? 20.947 -21.371 -3.159 1.00 80.69 185 SER A CA 1
ATOM 1396 C C . SER A 1 185 ? 20.964 -21.196 -1.636 1.00 80.69 185 SER A C 1
ATOM 1398 O O . SER A 1 185 ? 21.930 -21.603 -1.001 1.00 80.69 185 SER A O 1
ATOM 1400 N N . TRP A 1 186 ? 19.931 -20.580 -1.053 1.00 83.06 186 TRP A N 1
ATOM 1401 C CA . TRP A 1 186 ? 19.815 -20.363 0.393 1.00 83.06 186 TRP A CA 1
ATOM 1402 C C . TRP A 1 186 ? 19.340 -21.599 1.164 1.00 83.06 186 TRP A C 1
ATOM 1404 O O . TRP A 1 186 ? 19.398 -21.600 2.390 1.00 83.06 186 TRP A O 1
ATOM 1414 N N . ILE A 1 187 ? 18.878 -22.641 0.470 1.00 87.94 187 ILE A N 1
ATOM 1415 C CA . ILE A 1 187 ? 18.452 -23.884 1.105 1.00 87.94 187 ILE A CA 1
ATOM 1416 C C . ILE A 1 187 ? 19.600 -24.897 1.119 1.00 87.94 187 ILE A C 1
ATOM 1418 O O . ILE A 1 187 ? 20.316 -25.086 0.126 1.00 87.94 187 ILE A O 1
ATOM 1422 N N . ASN A 1 188 ? 19.800 -25.550 2.257 1.00 88.25 188 ASN A N 1
ATOM 1423 C CA . ASN A 1 188 ? 20.904 -26.487 2.436 1.00 88.25 188 ASN A CA 1
ATOM 1424 C C . ASN A 1 188 ? 20.550 -27.859 1.856 1.00 88.25 188 ASN A C 1
ATOM 1426 O O . ASN A 1 188 ? 19.381 -28.201 1.702 1.00 88.25 188 ASN A O 1
ATOM 1430 N N . ASP A 1 189 ? 21.555 -28.672 1.538 1.00 87.69 189 ASP A N 1
ATOM 1431 C CA . ASP A 1 189 ? 21.330 -29.967 0.881 1.00 87.69 189 ASP A CA 1
ATOM 1432 C C . ASP A 1 189 ? 20.520 -30.959 1.733 1.00 87.69 189 ASP A C 1
ATOM 1434 O O . ASP A 1 189 ? 19.788 -31.784 1.183 1.00 87.69 189 ASP A O 1
ATOM 1438 N N . GLU A 1 190 ? 20.594 -30.848 3.061 1.00 85.12 190 GLU A N 1
ATOM 1439 C CA . GLU A 1 190 ? 19.767 -31.621 3.997 1.00 85.12 190 GLU A CA 1
ATOM 1440 C C . GLU A 1 190 ? 18.279 -31.278 3.839 1.00 85.12 190 GLU A C 1
ATOM 1442 O O . GLU A 1 190 ? 17.460 -32.172 3.625 1.00 85.12 190 GLU A O 1
ATOM 1447 N N . ASP A 1 191 ? 17.940 -29.988 3.818 1.00 86.88 191 ASP A N 1
ATOM 1448 C CA . ASP A 1 191 ? 16.567 -29.512 3.622 1.00 86.88 191 ASP A CA 1
ATOM 1449 C C . ASP A 1 191 ? 16.052 -29.859 2.221 1.00 86.88 191 ASP A C 1
ATOM 1451 O O . ASP A 1 191 ? 14.908 -30.278 2.055 1.00 86.88 191 ASP A O 1
ATOM 1455 N N . LYS A 1 192 ? 16.912 -29.782 1.195 1.00 86.38 192 LYS A N 1
ATOM 1456 C CA . LYS A 1 192 ? 16.571 -30.234 -0.166 1.00 86.38 192 LYS A CA 1
ATOM 1457 C C . LYS A 1 192 ? 16.194 -31.711 -0.196 1.00 86.38 192 LYS A C 1
ATOM 1459 O O . LYS A 1 192 ? 15.337 -32.103 -0.985 1.00 86.38 192 LYS A O 1
ATOM 1464 N N . LYS A 1 193 ? 16.858 -32.537 0.619 1.00 84.12 193 LYS A N 1
ATOM 1465 C CA . LYS A 1 193 ? 16.567 -33.969 0.725 1.00 84.12 193 LYS A CA 1
ATOM 1466 C C . LYS A 1 193 ? 15.219 -34.204 1.403 1.00 84.12 193 LYS A C 1
ATOM 1468 O O . LYS A 1 193 ? 14.457 -35.018 0.895 1.00 84.12 193 LYS A O 1
ATOM 1473 N N . LEU A 1 194 ? 14.918 -33.465 2.474 1.00 82.00 194 LEU A N 1
ATOM 1474 C CA . LEU A 1 194 ? 13.617 -33.519 3.151 1.00 82.00 194 LEU A CA 1
ATOM 1475 C C . LEU A 1 194 ? 12.476 -33.090 2.219 1.00 82.00 194 LEU A C 1
ATOM 1477 O O . LEU A 1 194 ? 11.460 -33.767 2.124 1.00 82.00 194 LEU A O 1
ATOM 1481 N N . LEU A 1 195 ? 12.659 -32.006 1.463 1.00 82.50 195 LEU A N 1
ATOM 1482 C CA . LEU A 1 195 ? 11.637 -31.488 0.547 1.00 82.50 195 LEU A CA 1
ATOM 1483 C C . LEU A 1 195 ? 11.422 -32.353 -0.705 1.00 82.50 195 LEU A C 1
ATOM 1485 O O . LEU A 1 195 ? 10.400 -32.215 -1.373 1.00 82.50 195 LEU A O 1
ATOM 1489 N N . LYS A 1 196 ? 12.376 -33.229 -1.041 1.00 78.75 196 LYS A N 1
ATOM 1490 C CA . LYS A 1 196 ? 12.261 -34.209 -2.136 1.00 78.75 196 LYS A CA 1
ATOM 1491 C C . LYS A 1 196 ? 11.644 -35.535 -1.697 1.00 78.75 196 LYS A C 1
ATOM 1493 O O . LYS A 1 196 ? 11.459 -36.423 -2.529 1.00 78.75 196 LYS A O 1
ATOM 1498 N N . GLU A 1 197 ? 11.366 -35.706 -0.409 1.00 78.12 197 GLU A N 1
ATOM 1499 C CA . GLU A 1 197 ? 10.805 -36.943 0.111 1.00 78.12 197 GLU A CA 1
ATOM 1500 C C . GLU A 1 197 ? 9.315 -37.049 -0.253 1.00 78.12 197 GLU A C 1
ATOM 1502 O O . GLU A 1 197 ? 8.480 -36.248 0.163 1.00 78.12 197 GLU A O 1
ATOM 1507 N N . ASN A 1 198 ? 8.966 -38.050 -1.066 1.00 70.19 198 ASN A N 1
ATOM 1508 C CA . ASN A 1 198 ? 7.574 -38.355 -1.388 1.00 70.19 198 ASN A CA 1
ATOM 1509 C C . ASN A 1 198 ? 6.903 -39.066 -0.203 1.00 70.19 198 ASN A C 1
ATOM 1511 O O . ASN A 1 198 ? 7.438 -40.051 0.300 1.00 70.19 198 ASN A O 1
ATOM 1515 N N . GLY A 1 199 ? 5.688 -38.647 0.170 1.00 69.12 199 GLY A N 1
ATOM 1516 C CA . GLY A 1 199 ? 4.854 -39.382 1.133 1.00 69.12 199 GLY A CA 1
ATOM 1517 C C . GLY A 1 199 ? 4.716 -38.762 2.525 1.00 69.12 199 GLY A C 1
ATOM 1518 O O . GLY A 1 199 ? 4.233 -39.440 3.430 1.00 69.12 199 GLY A O 1
ATOM 1519 N N . VAL A 1 200 ? 5.078 -37.489 2.709 1.00 70.62 200 VAL A N 1
ATOM 1520 C CA . VAL A 1 200 ? 4.709 -36.741 3.920 1.00 70.62 200 VAL A CA 1
ATOM 1521 C C . VAL A 1 200 ? 3.198 -36.488 3.907 1.00 70.62 200 VAL A C 1
ATOM 1523 O O . VAL A 1 200 ? 2.665 -35.894 2.968 1.00 70.62 200 VAL A O 1
ATOM 1526 N N . ALA A 1 201 ? 2.494 -36.960 4.937 1.00 77.75 201 ALA A N 1
ATOM 1527 C CA . ALA A 1 201 ? 1.095 -36.611 5.148 1.00 77.75 201 ALA A CA 1
ATOM 1528 C C . ALA A 1 201 ? 1.028 -35.133 5.546 1.00 77.75 201 ALA A C 1
ATOM 1530 O O . ALA A 1 201 ? 1.602 -34.743 6.558 1.00 77.75 201 ALA A O 1
ATOM 1531 N N . ALA A 1 202 ? 0.369 -34.309 4.734 1.00 77.12 202 ALA A N 1
ATOM 1532 C CA . ALA A 1 202 ? 0.193 -32.906 5.069 1.00 77.12 202 ALA A CA 1
ATOM 1533 C C . ALA A 1 202 ? -0.709 -32.781 6.305 1.00 77.12 202 ALA A C 1
ATOM 1535 O O . ALA A 1 202 ? -1.829 -33.293 6.305 1.00 77.12 202 ALA A O 1
ATOM 1536 N N . ASP A 1 203 ? -0.241 -32.067 7.328 1.00 79.50 203 ASP A N 1
ATOM 1537 C CA . ASP A 1 203 ? -1.042 -31.755 8.519 1.00 79.50 203 ASP A CA 1
ATOM 1538 C C . ASP A 1 203 ? -2.213 -30.811 8.195 1.00 79.50 203 ASP A C 1
ATOM 1540 O O . ASP A 1 203 ? -3.216 -30.768 8.907 1.00 79.50 203 ASP A O 1
ATOM 1544 N N . ALA A 1 204 ? -2.103 -30.071 7.089 1.00 81.44 204 ALA A N 1
ATOM 1545 C CA . ALA A 1 204 ? -3.161 -29.243 6.538 1.00 81.44 204 ALA A CA 1
ATOM 1546 C C . ALA A 1 204 ? -3.035 -29.147 5.012 1.00 81.44 204 ALA A C 1
ATOM 1548 O O . ALA A 1 204 ? -1.936 -29.040 4.468 1.00 81.44 204 ALA A O 1
ATOM 1549 N N . VAL A 1 205 ? -4.175 -29.135 4.321 1.00 76.75 205 VAL A N 1
ATOM 1550 C CA . VAL A 1 205 ? -4.270 -28.829 2.888 1.00 76.75 205 VAL A CA 1
ATOM 1551 C C . VAL A 1 205 ? -5.100 -27.560 2.747 1.00 76.75 205 VAL A C 1
ATOM 1553 O O . VAL A 1 205 ? -6.204 -27.477 3.282 1.00 76.75 205 VAL A O 1
ATOM 1556 N N . VAL A 1 206 ? -4.564 -26.562 2.048 1.00 81.38 206 VAL A N 1
ATOM 1557 C CA . VAL A 1 206 ? -5.269 -25.300 1.788 1.00 81.38 206 VAL A CA 1
ATOM 1558 C C . VAL A 1 206 ? -6.317 -25.522 0.695 1.00 81.38 206 VAL A C 1
ATOM 1560 O O . VAL A 1 206 ? -6.044 -26.185 -0.307 1.00 81.38 206 VAL A O 1
ATOM 1563 N N . ALA A 1 207 ? -7.522 -24.980 0.887 1.00 76.56 207 ALA A N 1
ATOM 1564 C CA . ALA A 1 207 ? -8.598 -25.077 -0.092 1.00 76.56 207 ALA A CA 1
ATOM 1565 C C . ALA A 1 207 ? -8.202 -24.389 -1.407 1.00 76.56 207 ALA A C 1
ATOM 1567 O O . ALA A 1 207 ? -7.686 -23.271 -1.414 1.00 76.56 207 ALA A O 1
ATOM 1568 N N . ALA A 1 208 ? -8.471 -25.054 -2.532 1.00 69.88 208 ALA A N 1
ATOM 1569 C CA . ALA A 1 208 ? -8.108 -24.546 -3.855 1.00 69.88 208 ALA A CA 1
ATOM 1570 C C . ALA A 1 208 ? -8.805 -23.218 -4.214 1.00 69.88 208 ALA A C 1
ATOM 1572 O O . ALA A 1 208 ? -8.347 -22.514 -5.109 1.00 69.88 208 ALA A O 1
ATOM 1573 N N . ASP A 1 209 ? -9.907 -22.876 -3.542 1.00 65.31 209 ASP A N 1
ATOM 1574 C CA . ASP A 1 209 ? -10.708 -21.681 -3.810 1.00 65.31 209 ASP A CA 1
ATOM 1575 C C . ASP A 1 209 ? -10.374 -20.481 -2.905 1.00 65.31 209 ASP A C 1
ATOM 1577 O O . ASP A 1 209 ? -11.007 -19.433 -3.038 1.00 65.31 209 ASP A O 1
ATOM 1581 N N . GLY A 1 210 ? -9.378 -20.604 -2.018 1.00 48.00 210 GLY A N 1
ATOM 1582 C CA . GLY A 1 210 ? -8.791 -19.476 -1.285 1.00 48.00 210 GLY A CA 1
ATOM 1583 C C . GLY A 1 210 ? -9.731 -18.750 -0.317 1.00 48.00 210 GLY A C 1
ATOM 1584 O O . GLY A 1 210 ? -9.451 -17.611 0.053 1.00 48.00 210 GLY A O 1
ATOM 1585 N N . ARG A 1 211 ? -10.842 -19.367 0.093 1.00 50.47 211 ARG A N 1
ATOM 1586 C CA . ARG A 1 211 ? -11.742 -18.816 1.117 1.00 50.47 211 ARG A CA 1
ATOM 1587 C C . ARG A 1 211 ? -11.541 -19.537 2.450 1.00 50.47 211 ARG A C 1
ATOM 1589 O O . ARG A 1 211 ? -11.300 -20.742 2.464 1.00 50.47 211 ARG A O 1
ATOM 1596 N N . ARG A 1 212 ? -11.595 -18.769 3.545 1.00 51.28 212 ARG A N 1
ATOM 1597 C CA . ARG A 1 212 ? -11.672 -19.301 4.916 1.00 51.28 212 ARG A CA 1
ATOM 1598 C C . ARG A 1 212 ? -13.019 -19.979 5.146 1.00 51.28 212 ARG A C 1
ATOM 1600 O O . ARG A 1 212 ? -14.027 -19.460 4.611 1.00 51.28 212 ARG A O 1
#

InterPro domains:
  IPR006501 Pectinesterase inhibitor domain [PF04043] (37-155)
  IPR006501 Pectinesterase inhibitor domain [SM00856] (6-155)
  IPR035513 Invertase/pectin methylesterase inhibitor domain superfamily [G3DSA:1.20.140.40] (21-165)
  IPR035513 Invertase/pectin methylesterase inhibitor domain superfamily [SSF101148] (74-156)

Sequence (212 aa):
MALYSKTQPYTKTLTITTFIFFFLLLTLPHSTSASTDFVPTTCLRVSPTKFVDSAKEVITVLERVTSILSGFHIFGHSSLSNAISDCLELLDMSSEQLSWSMSASQNPNGKDNSTGNLSSDLRTWLSAVLVNPDTCIEGLEGTVVKGLVSNALDLVMSLVKSLLAEVDPSNDQLTTSTGSEQFPSWINDEDKKLLKENGVAADAVVAADGRR

Foldseek 3Di:
DDDDDDDDDDDPPPPPPPPPVVVVVVPDPPPPPPPPVPDPLCLFLDQLVVLLVLLVVLLVLLVVLLVLLVVCLVPDDPLSVVLSVLLNVLSVLLNVLSVVLSVCSVPVPDPVVDPSNNLVSNLVSLVSNLVSLVVSLVSCPPHPSSVVNVVSSVVSNVSSVVSNVRGHPVSPPPVPPDDDPDDDPVDDVVVVVVVPDPDDDDPDDDDPVNDD

Organism: Trifolium subterraneum (NCBI:txid3900)